Protein AF-A0A090X8X9-F1 (afdb_monomer)

pLDDT: mean 76.85, std 14.9, range [38.75, 94.88]

Structure (mmCIF, N/CA/C/O backbone):
data_AF-A0A090X8X9-F1
#
_entry.id   AF-A0A090X8X9-F1
#
loop_
_atom_site.group_PDB
_atom_site.id
_atom_site.type_symbol
_atom_site.label_atom_id
_atom_site.label_alt_id
_atom_site.label_comp_id
_atom_site.label_asym_id
_atom_site.label_entity_id
_atom_site.label_seq_id
_atom_site.pdbx_PDB_ins_code
_atom_site.Cartn_x
_atom_site.Cartn_y
_atom_site.Cartn_z
_atom_site.occupancy
_atom_site.B_iso_or_equiv
_atom_site.auth_seq_id
_atom_site.auth_comp_id
_atom_site.auth_asym_id
_atom_site.auth_atom_id
_atom_site.pdbx_PDB_model_num
ATOM 1 N N . MET A 1 1 ? -0.290 -10.972 13.572 1.00 71.62 1 MET A N 1
ATOM 2 C CA . MET A 1 1 ? -0.662 -9.785 12.770 1.00 71.62 1 MET A CA 1
ATOM 3 C C . MET A 1 1 ? 0.173 -8.557 13.108 1.00 71.62 1 MET A C 1
ATOM 5 O O . MET A 1 1 ? 0.866 -8.090 12.220 1.00 71.62 1 MET A O 1
ATOM 9 N N . SER A 1 2 ? 0.192 -8.053 14.348 1.00 78.81 2 SER A N 1
ATOM 10 C CA . SER A 1 2 ? 0.874 -6.780 14.664 1.00 78.81 2 SER A CA 1
ATOM 11 C C . SER A 1 2 ? 2.359 -6.737 14.278 1.00 78.81 2 SER A C 1
ATOM 13 O O . SER A 1 2 ? 2.779 -5.787 13.635 1.00 78.81 2 SER A O 1
ATOM 15 N N . VAL A 1 3 ? 3.143 -7.779 14.586 1.00 84.94 3 VAL A N 1
ATOM 16 C CA . VAL A 1 3 ? 4.579 -7.833 14.226 1.00 84.94 3 VAL A CA 1
ATOM 17 C C . VAL A 1 3 ? 4.788 -7.800 12.709 1.00 84.94 3 VAL A C 1
ATOM 19 O O . VAL A 1 3 ? 5.646 -7.074 12.220 1.00 84.94 3 VAL A O 1
ATOM 22 N N . TYR A 1 4 ? 3.960 -8.532 11.963 1.00 86.06 4 TYR A N 1
ATOM 23 C CA . TYR A 1 4 ? 4.006 -8.569 10.502 1.00 86.06 4 TYR A CA 1
ATOM 24 C C . TYR A 1 4 ? 3.690 -7.199 9.882 1.00 86.06 4 TYR A C 1
ATOM 26 O O . TYR A 1 4 ? 4.452 -6.704 9.058 1.00 86.06 4 TYR A O 1
ATOM 34 N N . TYR A 1 5 ? 2.623 -6.535 10.341 1.00 86.62 5 TYR A N 1
ATOM 35 C CA . TYR A 1 5 ? 2.276 -5.192 9.867 1.00 86.62 5 TYR A CA 1
ATOM 36 C C . TYR A 1 5 ? 3.335 -4.146 10.225 1.00 86.62 5 TYR A C 1
ATOM 38 O O . TYR A 1 5 ? 3.601 -3.263 9.416 1.00 86.62 5 TYR A O 1
ATOM 46 N N . MET A 1 6 ? 3.972 -4.250 11.395 1.00 89.50 6 MET A N 1
ATOM 47 C CA . MET A 1 6 ? 5.065 -3.343 11.764 1.00 89.50 6 MET A CA 1
ATOM 48 C C . MET A 1 6 ? 6.322 -3.568 10.916 1.00 89.50 6 MET A C 1
ATOM 50 O O . MET A 1 6 ? 7.028 -2.606 10.624 1.00 89.50 6 MET A O 1
ATOM 54 N N . ALA A 1 7 ? 6.584 -4.801 10.473 1.00 88.69 7 ALA A N 1
ATOM 55 C CA . ALA A 1 7 ? 7.662 -5.084 9.528 1.00 88.69 7 ALA A CA 1
ATOM 56 C C . ALA A 1 7 ? 7.384 -4.476 8.142 1.00 88.69 7 ALA A C 1
ATOM 58 O O . ALA A 1 7 ? 8.263 -3.856 7.557 1.00 88.69 7 ALA A O 1
ATOM 59 N N . ILE A 1 8 ? 6.149 -4.567 7.638 1.00 88.25 8 ILE A N 1
ATOM 60 C CA . ILE A 1 8 ? 5.778 -3.885 6.386 1.00 88.25 8 ILE A CA 1
ATOM 61 C C . ILE A 1 8 ? 5.854 -2.364 6.558 1.00 88.25 8 ILE A C 1
ATOM 63 O O . ILE A 1 8 ? 6.369 -1.664 5.689 1.00 88.25 8 ILE A O 1
ATOM 67 N N . LEU A 1 9 ? 5.383 -1.835 7.691 1.00 89.50 9 LEU A N 1
ATOM 68 C CA . LEU A 1 9 ? 5.457 -0.406 7.982 1.00 89.50 9 LEU A CA 1
ATOM 69 C C . LEU A 1 9 ? 6.906 0.093 8.003 1.00 89.50 9 LEU A C 1
ATOM 71 O O . LEU A 1 9 ? 7.165 1.196 7.532 1.00 89.50 9 LEU A O 1
ATOM 75 N N . SER A 1 10 ? 7.857 -0.703 8.503 1.00 91.12 10 SER A N 1
ATOM 76 C CA . SER A 1 10 ? 9.269 -0.316 8.479 1.00 91.12 10 SER A CA 1
ATOM 77 C C . SER A 1 10 ? 9.828 -0.250 7.056 1.00 91.12 10 SER A C 1
ATOM 79 O O . SER A 1 10 ? 10.613 0.653 6.773 1.00 91.12 10 SER A O 1
ATOM 81 N N . TRP A 1 11 ? 9.374 -1.116 6.139 1.00 90.44 11 TRP A N 1
ATOM 82 C CA . TRP A 1 11 ? 9.685 -0.987 4.711 1.00 90.44 11 TRP A CA 1
ATOM 83 C C . TRP A 1 11 ? 9.120 0.315 4.144 1.00 90.44 11 TRP A C 1
ATOM 85 O O . TRP A 1 11 ? 9.859 1.080 3.535 1.00 90.44 11 TRP A O 1
ATOM 95 N N . VAL A 1 12 ? 7.840 0.612 4.395 1.00 89.50 12 VAL A N 1
ATOM 96 C CA . VAL A 1 12 ? 7.192 1.848 3.917 1.00 89.50 12 VAL A CA 1
ATOM 97 C C . VAL A 1 12 ? 7.906 3.096 4.441 1.00 89.50 12 VAL A C 1
ATOM 99 O O . VAL A 1 12 ? 8.160 4.017 3.672 1.00 89.50 12 VAL A O 1
ATOM 102 N N . LEU A 1 13 ? 8.272 3.126 5.726 1.00 90.56 13 LEU A N 1
ATOM 103 C CA . LEU A 1 13 ? 9.025 4.237 6.315 1.00 90.56 13 LEU A CA 1
ATOM 104 C C . LEU A 1 13 ? 10.405 4.393 5.670 1.00 90.56 13 LEU A C 1
ATOM 106 O O . LEU A 1 13 ? 10.819 5.514 5.395 1.00 90.56 13 LEU A O 1
ATOM 110 N N . LEU A 1 14 ? 11.096 3.289 5.377 1.00 90.44 14 LEU A N 1
ATOM 111 C CA . LEU A 1 14 ? 12.380 3.337 4.683 1.00 90.44 14 LEU A CA 1
ATOM 112 C C . LEU A 1 14 ? 12.240 3.916 3.266 1.00 90.44 14 LEU A C 1
ATOM 114 O O . LEU A 1 14 ? 13.049 4.759 2.881 1.00 90.44 14 LEU A O 1
ATOM 118 N N . TYR A 1 15 ? 11.212 3.506 2.514 1.00 88.50 15 TYR A N 1
ATOM 119 C CA . TYR A 1 15 ? 10.889 4.086 1.205 1.00 88.50 15 TYR A CA 1
ATOM 120 C C . TYR A 1 15 ? 10.555 5.578 1.314 1.00 88.50 15 TYR A C 1
ATOM 122 O O . TYR A 1 15 ? 11.063 6.361 0.518 1.00 88.50 15 TYR A O 1
ATOM 130 N N . LEU A 1 16 ? 9.779 5.978 2.326 1.00 88.81 16 LEU A N 1
ATOM 131 C CA . LEU A 1 16 ? 9.421 7.377 2.575 1.00 88.81 16 LEU A CA 1
ATOM 132 C C . LEU A 1 16 ? 10.647 8.251 2.873 1.00 88.81 16 LEU A C 1
ATOM 134 O O . LEU A 1 16 ? 10.764 9.344 2.332 1.00 88.81 16 LEU A O 1
ATOM 138 N N . PHE A 1 17 ? 11.576 7.789 3.714 1.00 89.12 17 PHE A N 1
ATOM 139 C CA . PHE A 1 17 ? 12.813 8.533 3.979 1.00 89.12 17 PHE A CA 1
ATOM 140 C C . PHE A 1 17 ? 13.731 8.568 2.754 1.00 89.12 17 PHE A C 1
ATOM 142 O O . PHE A 1 17 ? 14.392 9.571 2.496 1.00 89.12 17 PHE A O 1
ATOM 149 N N . SER A 1 18 ? 13.746 7.485 1.978 1.00 86.69 18 SER A N 1
ATOM 150 C CA . SER A 1 18 ? 14.547 7.380 0.757 1.00 86.69 18 SER A CA 1
ATOM 151 C C . SER A 1 18 ? 13.993 8.238 -0.388 1.00 86.69 18 SER A C 1
ATOM 153 O O . SER A 1 18 ? 14.767 8.671 -1.233 1.00 86.69 18 SER A O 1
ATOM 155 N N . SER A 1 19 ? 12.689 8.545 -0.401 1.00 87.19 19 SER A N 1
ATOM 156 C CA . SER A 1 19 ? 12.065 9.445 -1.384 1.00 87.19 19 SER A CA 1
ATOM 157 C C . SER A 1 19 ? 12.262 10.936 -1.089 1.00 87.19 19 SER A C 1
ATOM 159 O O . SER A 1 19 ? 11.807 11.758 -1.871 1.00 87.19 19 SER A O 1
ATOM 161 N N . MET A 1 20 ? 12.888 11.313 0.034 1.00 86.19 20 MET A N 1
ATOM 162 C CA . MET A 1 20 ? 13.198 12.723 0.345 1.00 86.19 20 MET A CA 1
ATOM 163 C C . MET A 1 20 ? 14.484 13.218 -0.338 1.00 86.19 20 MET A C 1
ATOM 165 O O . MET A 1 20 ? 14.899 14.353 -0.119 1.00 86.19 20 MET A O 1
ATOM 169 N N . GLN A 1 21 ? 15.143 12.358 -1.112 1.00 83.75 21 GLN A N 1
ATOM 170 C CA . GLN A 1 21 ? 16.346 12.682 -1.874 1.00 83.75 21 GLN A CA 1
ATOM 171 C C . GLN A 1 21 ? 15.957 13.276 -3.234 1.00 83.75 21 GLN A C 1
ATOM 173 O O . GLN A 1 21 ? 14.927 12.896 -3.786 1.00 83.75 21 GLN A O 1
ATOM 178 N N . GLU A 1 22 ? 16.784 14.177 -3.780 1.00 77.25 22 GLU A N 1
ATOM 179 C CA . GLU A 1 22 ? 16.543 14.798 -5.099 1.00 77.25 22 GLU A CA 1
ATOM 180 C C . GLU A 1 22 ? 16.451 13.756 -6.219 1.00 77.25 22 GLU A C 1
ATOM 182 O O . GLU A 1 22 ? 15.614 13.858 -7.108 1.00 77.25 22 GLU A O 1
ATOM 187 N N . THR A 1 23 ? 17.289 12.720 -6.157 1.00 77.56 23 THR A N 1
ATOM 188 C CA . THR A 1 23 ? 17.239 11.589 -7.084 1.00 77.56 23 THR A CA 1
ATOM 189 C C . THR A 1 23 ? 16.772 10.344 -6.344 1.00 77.56 23 THR A C 1
ATOM 191 O O . THR A 1 23 ? 17.323 9.965 -5.309 1.00 77.56 23 THR A O 1
ATOM 194 N N . LEU A 1 24 ? 15.724 9.695 -6.857 1.00 82.31 24 LEU A N 1
ATOM 195 C CA . LEU A 1 24 ? 15.163 8.517 -6.202 1.00 82.31 24 LEU A CA 1
ATOM 196 C C . LEU A 1 24 ? 16.121 7.329 -6.387 1.00 82.31 24 LEU A C 1
ATOM 198 O O . LEU A 1 24 ? 16.501 7.028 -7.522 1.00 82.31 24 LEU A O 1
ATOM 202 N N . PRO A 1 25 ? 16.457 6.571 -5.329 1.00 77.75 25 PRO A N 1
ATOM 203 C CA . PRO A 1 25 ? 17.505 5.547 -5.388 1.00 77.75 25 PRO A CA 1
ATOM 204 C C . PRO A 1 25 ? 17.144 4.313 -6.232 1.00 77.75 25 PRO A C 1
ATOM 206 O O . PRO A 1 25 ? 17.997 3.464 -6.473 1.00 77.75 25 PRO A O 1
ATOM 209 N N . TRP A 1 26 ? 15.892 4.207 -6.683 1.00 79.06 26 TRP A N 1
ATOM 210 C CA . TRP A 1 26 ? 15.385 3.146 -7.559 1.00 79.06 26 TRP A CA 1
ATOM 211 C C . TRP A 1 26 ? 15.154 3.601 -9.014 1.00 79.06 26 TRP A C 1
ATOM 213 O O . TRP A 1 26 ? 14.471 2.902 -9.762 1.00 79.06 26 TRP A O 1
ATOM 223 N N . THR A 1 27 ? 15.689 4.759 -9.422 1.00 70.12 27 THR A N 1
ATOM 224 C CA . THR A 1 27 ? 15.595 5.272 -10.809 1.00 70.12 27 THR A CA 1
ATOM 225 C C . THR A 1 27 ? 16.734 4.788 -11.705 1.00 70.12 27 THR A C 1
ATOM 227 O O . THR A 1 27 ? 16.497 4.411 -12.851 1.00 70.12 27 THR A O 1
ATOM 230 N N . HIS A 1 28 ? 17.964 4.751 -11.185 1.00 68.31 28 HIS A N 1
ATOM 231 C CA . HIS A 1 28 ? 19.169 4.454 -11.960 1.00 68.31 28 HIS A CA 1
ATOM 232 C C . HIS A 1 28 ? 20.034 3.378 -11.293 1.00 68.31 28 HIS A C 1
ATOM 234 O O . HIS A 1 28 ? 20.112 3.294 -10.069 1.00 68.31 28 HIS A O 1
ATOM 240 N N . CYS A 1 29 ? 20.713 2.576 -12.119 1.00 66.06 29 CYS A N 1
ATOM 241 C CA . CYS A 1 29 ? 21.807 1.700 -11.697 1.00 66.06 29 CYS A CA 1
ATOM 242 C C . CYS A 1 29 ? 23.149 2.322 -12.098 1.00 66.06 29 CYS A C 1
ATOM 244 O O . CYS A 1 29 ? 23.316 2.750 -13.239 1.00 66.06 29 CYS A O 1
ATOM 246 N N . GLY A 1 30 ? 24.136 2.267 -11.211 1.00 59.28 30 GLY A N 1
ATOM 247 C CA . GLY A 1 30 ? 25.499 2.724 -11.447 1.00 59.28 30 GLY A CA 1
ATOM 248 C C . GLY A 1 30 ? 26.454 2.261 -10.345 1.00 59.28 30 GLY A C 1
ATOM 249 O O . GLY A 1 30 ? 26.048 1.670 -9.348 1.00 59.28 30 GLY A O 1
ATOM 250 N N . ASN A 1 31 ? 27.748 2.522 -10.519 1.00 56.53 31 ASN A N 1
ATOM 251 C CA . ASN A 1 31 ? 28.752 2.194 -9.496 1.00 56.53 31 ASN A CA 1
ATOM 252 C C . ASN A 1 31 ? 28.674 3.124 -8.272 1.00 56.53 31 ASN A C 1
ATOM 254 O O . ASN A 1 31 ? 29.116 2.746 -7.189 1.00 56.53 31 ASN A O 1
ATOM 258 N N . GLU A 1 32 ? 28.100 4.316 -8.454 1.00 53.44 32 GLU A N 1
ATOM 259 C CA . GLU A 1 32 ? 27.920 5.346 -7.423 1.00 53.44 32 GLU A CA 1
ATOM 260 C C . GLU A 1 32 ? 26.535 5.292 -6.758 1.00 53.44 32 GLU A C 1
ATOM 262 O O . GLU A 1 32 ? 26.306 5.946 -5.743 1.00 53.44 32 GLU A O 1
ATOM 267 N N . THR A 1 33 ? 25.605 4.496 -7.296 1.00 61.12 33 THR A N 1
ATOM 268 C CA . THR A 1 33 ? 24.258 4.350 -6.737 1.00 61.12 33 THR A CA 1
ATOM 269 C C . THR A 1 33 ? 24.213 3.282 -5.649 1.00 61.12 33 THR A C 1
ATOM 271 O O . THR A 1 33 ? 25.033 2.364 -5.603 1.00 61.12 33 THR A O 1
ATOM 274 N N . VAL A 1 34 ? 23.201 3.369 -4.779 1.00 59.94 34 VAL A N 1
ATOM 275 C CA . VAL A 1 34 ? 22.968 2.402 -3.690 1.00 59.94 34 VAL A CA 1
ATOM 276 C C . VAL A 1 34 ? 22.811 0.969 -4.224 1.00 59.94 34 VAL A C 1
ATOM 278 O O . VAL A 1 34 ? 23.241 0.020 -3.570 1.00 59.94 34 VAL A O 1
ATOM 281 N N . VAL A 1 35 ? 22.241 0.819 -5.424 1.00 58.28 35 VAL A N 1
ATOM 282 C CA . VAL A 1 35 ? 22.158 -0.446 -6.167 1.00 58.28 35 VAL A CA 1
ATOM 283 C C . VAL A 1 35 ? 23.358 -0.558 -7.108 1.00 58.28 35 VAL A C 1
ATOM 285 O O . VAL A 1 35 ? 23.508 0.268 -8.008 1.00 58.28 35 VAL A O 1
ATOM 288 N N . LYS A 1 36 ? 24.208 -1.574 -6.920 1.00 56.72 36 LYS A N 1
ATOM 289 C CA . LYS A 1 36 ? 25.419 -1.765 -7.731 1.00 56.72 36 LYS A CA 1
ATOM 290 C C . LYS A 1 36 ? 25.137 -2.669 -8.927 1.00 56.72 36 LYS A C 1
ATOM 292 O O . LYS A 1 36 ? 25.073 -3.881 -8.778 1.00 56.72 36 LYS A O 1
ATOM 297 N N . GLY A 1 37 ? 25.065 -2.068 -10.114 1.00 55.91 37 GLY A N 1
ATOM 298 C CA . GLY A 1 37 ? 24.871 -2.785 -11.376 1.00 55.91 37 GLY A CA 1
ATOM 299 C C . GLY A 1 37 ? 23.438 -3.300 -11.574 1.00 55.91 37 GLY A C 1
ATOM 300 O O . GLY A 1 37 ? 22.821 -3.868 -10.686 1.00 55.91 37 GLY A O 1
ATOM 301 N N . CYS A 1 38 ? 22.898 -3.099 -12.775 1.00 56.66 38 CYS A N 1
ATOM 302 C CA . CYS A 1 38 ? 21.630 -3.700 -13.206 1.00 56.66 38 CYS A CA 1
ATOM 303 C C . CYS A 1 38 ? 21.724 -5.201 -13.597 1.00 56.66 38 CYS A C 1
ATOM 305 O O . CYS A 1 38 ? 20.703 -5.892 -13.513 1.00 56.66 38 CYS A O 1
ATOM 307 N N . PRO A 1 39 ? 22.887 -5.748 -14.027 1.00 57.91 39 PRO A N 1
ATOM 308 C CA . PRO A 1 39 ? 23.026 -7.185 -14.242 1.00 57.91 39 PRO A CA 1
ATOM 309 C C . PRO A 1 39 ? 23.150 -7.929 -12.908 1.00 57.91 39 PRO A C 1
ATOM 311 O O . PRO A 1 39 ? 24.066 -7.663 -12.133 1.00 57.91 39 PRO A O 1
ATOM 314 N N . SER A 1 40 ? 22.262 -8.890 -12.659 1.00 53.69 40 SER A N 1
ATOM 315 C CA . SER A 1 40 ? 22.287 -9.731 -11.459 1.00 53.69 40 SER A CA 1
ATOM 316 C C . SER A 1 40 ? 22.396 -11.210 -11.829 1.00 53.69 40 SER A C 1
ATOM 318 O O . SER A 1 40 ? 21.819 -11.669 -12.816 1.00 53.69 40 SER A O 1
ATOM 320 N N . THR A 1 41 ? 23.129 -11.979 -11.021 1.00 49.19 41 THR A N 1
ATOM 321 C CA . THR A 1 41 ? 23.221 -13.446 -11.142 1.00 49.19 41 THR A CA 1
ATOM 322 C C . THR A 1 41 ? 21.978 -14.156 -10.602 1.00 49.19 41 THR A C 1
ATOM 324 O O . THR A 1 41 ? 21.799 -15.356 -10.808 1.00 49.19 41 THR A O 1
ATOM 327 N N . GLN A 1 42 ? 21.100 -13.430 -9.906 1.00 52.56 42 GLN A N 1
ATOM 328 C CA . GLN A 1 42 ? 19.879 -13.971 -9.333 1.00 52.56 42 GLN A CA 1
ATOM 329 C C . GLN A 1 42 ? 18.710 -13.787 -10.312 1.00 52.56 42 GLN A C 1
ATOM 331 O O . GLN A 1 42 ? 18.479 -12.688 -10.818 1.00 52.56 42 GLN A O 1
ATOM 336 N N . LYS A 1 43 ? 17.957 -14.869 -10.569 1.00 48.25 43 LYS A N 1
ATOM 337 C CA . LYS A 1 43 ? 16.785 -14.855 -11.464 1.00 48.25 43 LYS A CA 1
ATOM 338 C C . LYS A 1 43 ? 15.810 -13.740 -11.069 1.00 48.25 43 LYS A C 1
ATOM 340 O O . LYS A 1 43 ? 15.508 -13.641 -9.880 1.00 48.25 43 LYS A O 1
ATOM 345 N N . PRO A 1 44 ? 15.322 -12.911 -12.004 1.00 53.81 44 PRO A N 1
ATOM 346 C CA . PRO A 1 44 ? 14.339 -11.878 -11.723 1.00 53.81 44 PRO A CA 1
ATOM 347 C C . PRO A 1 44 ? 13.107 -12.536 -11.112 1.00 53.81 44 PRO A C 1
ATOM 349 O O . PRO A 1 44 ? 12.780 -13.679 -11.433 1.00 53.81 44 PRO A O 1
ATOM 352 N N . LEU A 1 45 ? 12.443 -11.817 -10.210 1.00 46.78 45 LEU A N 1
ATOM 353 C CA . LEU A 1 45 ? 11.186 -12.245 -9.586 1.00 46.78 45 LEU A CA 1
ATOM 354 C C . LEU A 1 45 ? 10.098 -12.526 -10.635 1.00 46.78 45 LEU A C 1
ATOM 356 O O . LEU A 1 45 ? 9.126 -13.222 -10.359 1.00 46.78 45 LEU A O 1
ATOM 360 N N . PHE A 1 46 ? 10.293 -11.997 -11.842 1.00 50.88 46 PHE A N 1
ATOM 361 C CA . PHE A 1 46 ? 9.405 -12.111 -12.980 1.00 50.88 46 PHE A CA 1
ATOM 362 C C . PHE A 1 46 ? 10.183 -12.653 -14.169 1.00 50.88 46 PHE A C 1
ATOM 364 O O . PHE A 1 46 ? 11.262 -12.144 -14.473 1.00 50.88 46 PHE A O 1
ATOM 371 N N . GLU A 1 47 ? 9.616 -13.614 -14.896 1.00 44.72 47 GLU A N 1
ATOM 372 C CA . GLU A 1 47 ? 10.075 -13.856 -16.261 1.00 44.72 47 GLU A CA 1
ATOM 373 C C . GLU A 1 47 ? 9.953 -12.532 -17.017 1.00 44.72 47 GLU A C 1
ATOM 375 O O . GLU A 1 47 ? 8.855 -11.959 -17.097 1.00 44.72 47 GLU A O 1
ATOM 380 N N . PRO A 1 48 ? 11.069 -11.979 -17.522 1.00 47.56 48 PRO A N 1
ATOM 381 C CA . PRO A 1 48 ? 10.971 -10.799 -18.340 1.00 47.56 48 PRO A CA 1
ATOM 382 C C . PRO A 1 48 ? 10.053 -11.164 -19.499 1.00 47.56 48 PRO A C 1
ATOM 384 O O . PRO A 1 48 ? 10.204 -12.218 -20.114 1.00 47.56 48 PRO A O 1
ATOM 387 N N . CYS A 1 49 ? 9.130 -10.275 -19.839 1.00 44.81 49 CYS A N 1
ATOM 388 C CA . CYS A 1 49 ? 8.474 -10.324 -21.139 1.00 44.81 49 CYS A CA 1
ATOM 389 C C . CYS A 1 49 ? 9.502 -9.864 -22.179 1.00 44.81 49 CYS A C 1
ATOM 391 O O . CYS A 1 49 ? 9.414 -8.770 -22.730 1.00 44.81 49 CYS A O 1
ATOM 393 N N . LEU A 1 50 ? 10.566 -10.653 -22.308 1.00 45.41 50 LEU A N 1
ATOM 394 C CA . LEU A 1 50 ? 11.570 -10.550 -23.339 1.00 45.41 50 LEU A CA 1
ATOM 395 C C . LEU A 1 50 ? 10.901 -11.062 -24.618 1.00 45.41 50 LEU A C 1
ATOM 397 O O . LEU A 1 50 ? 10.289 -12.131 -24.585 1.00 45.41 50 LEU A O 1
ATOM 401 N N . PRO A 1 51 ? 11.011 -10.361 -25.756 1.00 40.06 51 PRO A N 1
ATOM 402 C CA . PRO A 1 51 ? 11.001 -11.090 -27.013 1.00 40.06 51 PRO A CA 1
ATOM 403 C C . PRO A 1 51 ? 12.096 -12.164 -26.922 1.00 40.06 51 PRO A C 1
ATOM 405 O O . PRO A 1 51 ? 13.203 -11.861 -26.477 1.00 40.06 51 PRO A O 1
ATOM 408 N N . GLU A 1 52 ? 11.812 -13.391 -27.361 1.00 46.53 52 GLU A N 1
ATOM 409 C CA . GLU A 1 52 ? 12.782 -14.506 -27.416 1.00 46.53 52 GLU A CA 1
ATOM 410 C C . GLU A 1 52 ? 14.094 -14.153 -28.159 1.00 46.53 52 GLU A C 1
ATOM 412 O O . GLU A 1 52 ? 15.067 -14.893 -28.076 1.00 46.53 52 GLU A O 1
ATOM 417 N N . ASN A 1 53 ? 14.160 -12.992 -28.825 1.00 39.00 53 ASN A N 1
ATOM 418 C CA . ASN A 1 53 ? 15.253 -12.538 -29.682 1.00 39.00 53 ASN A CA 1
ATOM 419 C C . ASN A 1 53 ? 15.957 -11.252 -29.201 1.00 39.00 53 ASN A C 1
ATOM 421 O O . ASN A 1 53 ? 16.265 -10.380 -30.012 1.00 39.00 53 ASN A O 1
ATOM 425 N N . LEU A 1 54 ? 16.233 -11.091 -27.905 1.00 44.97 54 LEU A N 1
ATOM 426 C CA . LEU A 1 54 ? 17.211 -10.088 -27.455 1.00 44.97 54 LEU A CA 1
ATOM 427 C C . LEU A 1 54 ? 18.586 -10.741 -27.290 1.00 44.97 54 LEU A C 1
ATOM 429 O O . LEU A 1 54 ? 19.000 -11.123 -26.199 1.00 44.97 54 LEU A O 1
ATOM 433 N N . THR A 1 55 ? 19.305 -10.861 -28.405 1.00 40.38 55 THR A N 1
ATOM 434 C CA . THR A 1 55 ? 20.739 -11.159 -28.404 1.00 40.38 55 THR A CA 1
ATOM 435 C C . THR A 1 55 ? 21.503 -9.890 -28.035 1.00 40.38 55 THR A C 1
ATOM 437 O O . THR A 1 55 ? 21.719 -9.024 -28.883 1.00 40.38 55 THR A O 1
ATOM 440 N N . LEU A 1 56 ? 21.919 -9.766 -26.777 1.00 47.34 56 LEU A N 1
ATOM 441 C CA . LEU A 1 56 ? 23.004 -8.857 -26.418 1.00 47.34 56 LEU A CA 1
ATOM 442 C C . LEU A 1 56 ? 24.325 -9.574 -26.731 1.00 47.34 56 LEU A C 1
ATOM 444 O O . LEU A 1 56 ? 24.652 -10.575 -26.103 1.00 47.34 56 LEU A O 1
ATOM 448 N N . ASP A 1 57 ? 25.038 -9.092 -27.750 1.00 46.00 57 ASP A N 1
ATOM 449 C CA . ASP A 1 57 ? 26.449 -9.396 -28.035 1.00 46.00 57 ASP A CA 1
ATOM 450 C C . ASP A 1 57 ? 26.880 -10.874 -28.007 1.00 46.00 57 ASP A C 1
ATOM 452 O O . ASP A 1 57 ? 27.825 -11.254 -27.317 1.00 46.00 57 ASP A O 1
ATOM 456 N N . GLY A 1 58 ? 26.242 -11.714 -28.830 1.00 45.28 58 GLY A N 1
ATOM 457 C CA . GLY A 1 58 ? 26.893 -12.891 -29.432 1.00 45.28 58 GLY A CA 1
ATOM 458 C C . GLY A 1 58 ? 27.561 -13.908 -28.491 1.00 45.28 58 GLY A C 1
ATOM 459 O O . GLY A 1 58 ? 28.385 -14.699 -28.949 1.00 45.28 58 GLY A O 1
ATOM 460 N N . LYS A 1 59 ? 27.231 -13.916 -27.195 1.00 43.62 59 LYS A N 1
ATOM 461 C CA . LYS A 1 59 ? 27.686 -14.910 -26.219 1.00 43.62 59 LYS A CA 1
ATOM 462 C C . LYS A 1 59 ? 26.485 -15.453 -25.444 1.00 43.62 59 LYS A C 1
ATOM 464 O O . LYS A 1 59 ? 25.655 -14.667 -24.984 1.00 43.62 59 LYS A O 1
ATOM 469 N N . PRO A 1 60 ? 26.375 -16.784 -25.285 1.00 38.75 60 PRO A N 1
ATOM 470 C CA . PRO A 1 60 ? 25.263 -17.389 -24.568 1.00 38.75 60 PRO A CA 1
ATOM 471 C C . PRO A 1 60 ? 25.341 -16.942 -23.111 1.00 38.75 60 PRO A C 1
ATOM 473 O O . PRO A 1 60 ? 26.303 -17.222 -22.395 1.00 38.75 60 PRO A O 1
ATOM 476 N N . THR A 1 61 ? 24.347 -16.164 -22.702 1.00 49.03 61 THR A N 1
ATOM 477 C CA . THR A 1 61 ? 24.271 -15.580 -21.368 1.00 49.03 61 THR A CA 1
ATOM 478 C C . THR A 1 61 ? 23.357 -16.452 -20.512 1.00 49.03 61 THR A C 1
ATOM 480 O O . THR A 1 61 ? 22.304 -16.012 -20.069 1.00 49.03 61 THR A O 1
ATOM 483 N N . ASP A 1 62 ? 23.740 -17.709 -20.285 1.00 49.81 62 ASP A N 1
ATOM 484 C CA . ASP A 1 62 ? 22.884 -18.692 -19.594 1.00 49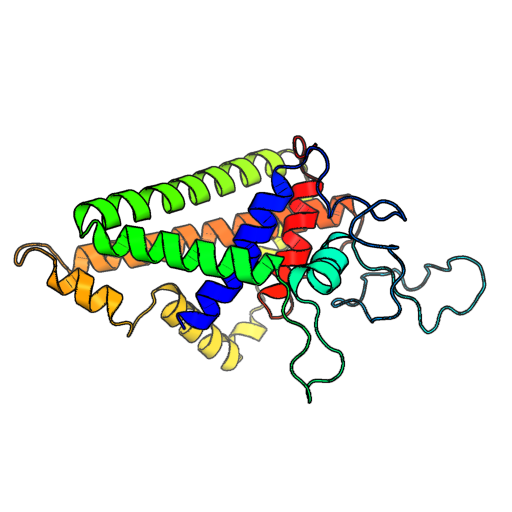.81 62 ASP A CA 1
ATOM 485 C C . ASP A 1 62 ? 22.660 -18.388 -18.094 1.00 49.81 62 ASP A C 1
ATOM 487 O O . ASP A 1 62 ? 21.940 -19.114 -17.406 1.00 49.81 62 ASP A O 1
ATOM 491 N N . SER A 1 63 ? 23.245 -17.311 -17.549 1.00 49.59 63 SER A N 1
ATOM 492 C CA . SER A 1 63 ? 23.174 -17.007 -16.112 1.00 49.59 63 SER A CA 1
ATOM 493 C C . SER A 1 63 ? 23.060 -15.529 -15.711 1.00 49.59 63 SER A C 1
ATOM 495 O O . SER A 1 63 ? 23.086 -15.254 -14.510 1.00 49.59 63 SER A O 1
ATOM 497 N N . LEU A 1 64 ? 22.964 -14.571 -16.643 1.00 49.59 64 LEU A N 1
ATOM 498 C CA . LEU A 1 64 ? 22.889 -13.140 -16.299 1.00 49.59 64 LEU A CA 1
ATOM 499 C C . LEU A 1 64 ? 21.502 -12.588 -16.607 1.00 49.59 64 LEU A C 1
ATOM 501 O O . LEU A 1 64 ? 21.060 -12.597 -17.754 1.00 49.59 64 LEU A O 1
ATOM 505 N N . TRP A 1 65 ? 20.840 -12.066 -15.582 1.00 55.03 65 TRP A N 1
ATOM 506 C CA . TRP A 1 65 ? 19.515 -11.489 -15.719 1.00 55.03 65 TRP A CA 1
ATOM 507 C C . TRP A 1 65 ? 19.546 -9.977 -15.563 1.00 55.03 65 TRP A C 1
ATOM 509 O O . TRP A 1 65 ? 20.286 -9.431 -14.743 1.00 55.03 65 TRP A O 1
ATOM 519 N N . ILE A 1 66 ? 18.690 -9.299 -16.324 1.00 57.28 66 ILE A N 1
ATOM 520 C CA . ILE A 1 66 ? 18.489 -7.855 -16.219 1.00 57.28 66 ILE A CA 1
ATOM 521 C C . ILE A 1 66 ? 17.283 -7.621 -15.308 1.00 57.28 66 ILE A C 1
ATOM 523 O O . ILE A 1 66 ? 16.147 -7.903 -15.699 1.00 57.28 66 ILE A O 1
ATOM 527 N N . ARG A 1 67 ? 17.528 -7.120 -14.094 1.00 63.12 67 ARG A N 1
ATOM 528 C CA . ARG A 1 67 ? 16.474 -6.710 -13.153 1.00 63.12 67 ARG A CA 1
ATOM 529 C C . ARG A 1 67 ? 16.241 -5.207 -13.224 1.00 63.12 67 ARG A C 1
ATOM 531 O O . ARG A 1 67 ? 17.153 -4.440 -13.524 1.00 63.12 67 ARG A O 1
ATOM 538 N N . ALA A 1 68 ? 15.015 -4.786 -12.919 1.00 66.81 68 ALA A N 1
ATOM 539 C CA . ALA A 1 68 ? 14.718 -3.368 -12.761 1.00 66.81 68 ALA A CA 1
ATOM 540 C C . ALA A 1 68 ? 15.450 -2.805 -11.522 1.00 66.81 68 ALA A C 1
ATOM 542 O O . ALA A 1 68 ? 15.546 -3.507 -10.509 1.00 66.81 68 ALA A O 1
ATOM 543 N N . PRO A 1 69 ? 15.911 -1.539 -11.546 1.00 71.44 69 PRO A N 1
ATOM 544 C CA . PRO A 1 69 ? 16.587 -0.924 -10.399 1.00 71.44 69 PRO A CA 1
ATOM 545 C C . PRO A 1 69 ? 15.746 -0.955 -9.110 1.00 71.44 69 PRO A C 1
ATOM 547 O O . PRO A 1 69 ? 16.277 -1.149 -8.018 1.00 71.44 69 PRO A O 1
ATOM 550 N N . SER A 1 70 ? 14.421 -0.837 -9.222 1.00 74.62 70 SER A N 1
ATOM 551 C CA . SER A 1 70 ? 13.488 -0.924 -8.090 1.00 74.62 70 SER A CA 1
ATOM 552 C C . SER A 1 70 ? 13.384 -2.316 -7.466 1.00 74.62 70 SER A C 1
ATOM 554 O O . SER A 1 70 ? 13.248 -2.448 -6.250 1.00 74.62 70 SER A O 1
ATOM 556 N N . GLU A 1 71 ? 13.476 -3.367 -8.279 1.00 71.69 71 GLU A N 1
ATOM 557 C CA . GLU A 1 71 ? 13.487 -4.753 -7.810 1.00 71.69 71 GLU A CA 1
ATOM 558 C C . GLU A 1 71 ? 14.781 -5.050 -7.048 1.00 71.69 71 GLU A C 1
ATOM 560 O O . GLU A 1 71 ? 14.753 -5.644 -5.968 1.00 71.69 71 GLU A O 1
ATOM 565 N N . LEU A 1 72 ? 15.910 -4.568 -7.571 1.00 73.00 72 LEU A N 1
ATOM 566 C CA . LEU A 1 72 ? 17.206 -4.661 -6.906 1.00 73.00 72 LEU A CA 1
ATOM 567 C C . LEU A 1 72 ? 17.221 -3.887 -5.586 1.00 73.00 72 LEU A C 1
ATOM 569 O O . LEU A 1 72 ? 17.657 -4.428 -4.573 1.00 73.00 72 LEU A O 1
ATOM 573 N N . PHE A 1 73 ? 16.670 -2.672 -5.554 1.00 79.00 73 PHE A N 1
ATOM 574 C CA . PHE A 1 73 ? 16.545 -1.902 -4.317 1.00 7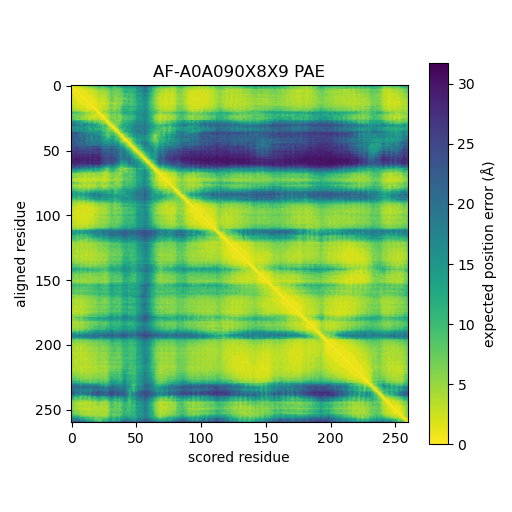9.00 73 PHE A CA 1
ATOM 575 C C . PHE A 1 73 ? 15.757 -2.679 -3.247 1.00 79.00 73 PHE A C 1
ATOM 577 O O . PHE A 1 73 ? 16.194 -2.795 -2.098 1.00 79.00 73 PHE A O 1
ATOM 584 N N . PHE A 1 74 ? 14.633 -3.297 -3.617 1.00 81.81 74 PHE A N 1
ATOM 585 C CA . PHE A 1 74 ? 13.850 -4.101 -2.680 1.00 81.81 74 PHE A CA 1
ATOM 586 C C . PHE A 1 74 ? 14.605 -5.344 -2.169 1.00 81.81 74 PHE A C 1
ATOM 588 O O . PHE A 1 74 ? 14.524 -5.678 -0.982 1.00 81.81 74 PHE A O 1
ATOM 595 N N . HIS A 1 75 ? 15.365 -6.027 -3.024 1.00 75.75 75 HIS A N 1
ATOM 596 C CA . HIS A 1 75 ? 16.087 -7.245 -2.644 1.00 75.75 75 HIS A CA 1
ATOM 597 C C . HIS A 1 75 ? 17.388 -6.988 -1.879 1.00 75.75 75 HIS A C 1
ATOM 599 O O . HIS A 1 75 ? 17.645 -7.636 -0.863 1.00 75.75 75 HIS A O 1
ATOM 605 N N . GLU A 1 76 ? 18.201 -6.043 -2.339 1.00 74.69 76 GLU A N 1
ATOM 606 C CA . GLU A 1 76 ? 19.554 -5.816 -1.827 1.00 74.69 76 GLU A CA 1
ATOM 607 C C . GLU A 1 76 ? 19.593 -4.802 -0.683 1.00 74.69 76 GLU A C 1
ATOM 609 O O . GLU A 1 76 ? 20.419 -4.913 0.227 1.00 74.69 76 GLU A O 1
ATOM 614 N N . VAL A 1 77 ? 18.690 -3.819 -0.692 1.00 76.31 77 VAL A N 1
ATOM 615 C CA . VAL A 1 77 ? 18.689 -2.739 0.303 1.00 76.31 77 VAL A CA 1
ATOM 616 C C . VAL A 1 77 ? 17.661 -3.011 1.391 1.00 76.31 77 VAL A C 1
ATOM 618 O O . VAL A 1 77 ? 17.998 -2.963 2.578 1.00 76.31 77 VAL A O 1
ATOM 621 N N . VAL A 1 78 ? 16.424 -3.322 0.994 1.00 81.00 78 VAL A N 1
ATOM 622 C CA . VAL A 1 78 ? 15.306 -3.490 1.931 1.00 81.00 78 VAL A CA 1
ATOM 623 C C . VAL A 1 78 ? 15.346 -4.871 2.580 1.00 81.00 78 VAL A C 1
ATOM 625 O O . VAL A 1 78 ? 15.579 -4.979 3.779 1.00 81.00 78 VAL A O 1
ATOM 628 N N . THR A 1 79 ? 15.133 -5.940 1.816 1.00 76.38 79 THR A N 1
ATOM 629 C CA . THR A 1 79 ? 14.894 -7.270 2.398 1.00 76.38 79 THR A CA 1
ATOM 630 C C . THR A 1 79 ? 16.167 -8.038 2.745 1.00 76.38 79 THR A C 1
ATOM 632 O O . THR A 1 79 ? 16.134 -8.816 3.697 1.00 76.38 79 THR A O 1
ATOM 635 N N . LYS A 1 80 ? 17.280 -7.818 2.026 1.00 76.00 80 LYS A N 1
ATOM 636 C CA . LYS A 1 80 ? 18.572 -8.508 2.229 1.00 76.00 80 LYS A CA 1
ATOM 637 C C . LYS A 1 80 ? 18.394 -10.014 2.437 1.00 76.00 80 LYS A C 1
ATOM 639 O O . LYS A 1 80 ? 18.930 -10.596 3.381 1.00 76.00 80 LYS A O 1
ATOM 644 N N . VAL A 1 81 ? 17.572 -10.632 1.585 1.00 71.19 81 VAL A N 1
ATOM 645 C CA . VAL A 1 81 ? 17.176 -12.036 1.747 1.00 71.19 81 VAL A CA 1
ATOM 646 C C . VAL A 1 81 ? 18.412 -12.926 1.679 1.00 71.19 81 VAL A C 1
ATOM 648 O O . VAL A 1 81 ? 19.128 -12.938 0.680 1.00 71.19 81 VAL A O 1
ATOM 651 N N . ASN A 1 82 ? 18.646 -13.692 2.744 1.00 67.44 82 ASN A N 1
ATOM 652 C CA . ASN A 1 82 ? 19.712 -14.682 2.766 1.00 67.44 82 ASN A CA 1
ATOM 653 C C . ASN A 1 82 ? 19.331 -15.853 1.838 1.00 67.44 82 ASN A C 1
ATOM 655 O O . ASN A 1 82 ? 18.252 -16.424 2.019 1.00 67.44 82 ASN A O 1
ATOM 659 N N . PRO A 1 83 ? 20.186 -16.253 0.877 1.00 64.06 83 PRO A N 1
ATOM 660 C CA . PRO A 1 83 ? 19.927 -17.418 0.029 1.00 64.06 83 PRO A CA 1
ATOM 661 C C . PRO A 1 83 ? 19.799 -18.729 0.822 1.00 64.06 83 PRO A C 1
ATOM 663 O O . PRO A 1 83 ? 19.197 -19.684 0.337 1.00 64.06 83 PRO A O 1
ATOM 666 N N . GLN A 1 84 ? 20.333 -18.793 2.047 1.00 63.69 84 GLN A N 1
ATOM 667 C CA . GLN A 1 84 ? 20.206 -19.952 2.926 1.00 63.69 84 GLN A CA 1
ATOM 668 C C . GLN A 1 84 ? 19.136 -19.714 4.000 1.00 63.69 84 GLN A C 1
ATOM 670 O O . GLN A 1 84 ? 19.386 -19.068 5.014 1.00 63.69 84 GLN A O 1
ATOM 675 N N . VAL A 1 85 ? 17.958 -20.322 3.822 1.00 64.62 85 VAL A N 1
ATOM 676 C CA . VAL A 1 85 ? 16.807 -20.251 4.756 1.00 64.62 85 VAL A CA 1
ATOM 677 C C . VAL A 1 85 ? 17.151 -20.753 6.171 1.00 64.62 85 VAL A C 1
ATOM 679 O O . VAL A 1 85 ? 16.467 -20.441 7.141 1.00 64.62 85 VAL A O 1
ATOM 682 N N . ARG A 1 86 ? 18.225 -21.540 6.304 1.00 67.75 86 ARG A N 1
ATOM 683 C CA . ARG A 1 86 ? 18.597 -22.236 7.542 1.00 67.75 86 ARG A CA 1
ATOM 684 C C . ARG A 1 86 ? 19.174 -21.326 8.626 1.00 67.75 86 ARG A C 1
ATOM 686 O O . ARG A 1 86 ? 19.144 -21.712 9.791 1.00 67.75 86 ARG A O 1
ATOM 693 N N . PHE A 1 87 ? 19.684 -20.148 8.265 1.00 69.62 87 PHE A N 1
ATOM 694 C CA . PHE A 1 87 ? 20.292 -19.226 9.220 1.00 69.62 87 PHE A CA 1
ATOM 695 C C . PHE A 1 87 ? 19.656 -17.838 9.115 1.00 69.62 87 PHE A C 1
ATOM 697 O O . PHE A 1 87 ? 19.589 -17.288 8.010 1.00 69.62 87 PHE A O 1
ATOM 704 N N . PRO A 1 88 ? 19.211 -17.244 10.241 1.00 69.38 88 PRO A N 1
ATOM 705 C CA . PRO A 1 88 ? 18.789 -15.852 10.236 1.00 69.38 88 PRO A CA 1
ATOM 706 C C . PRO A 1 88 ? 19.959 -14.994 9.738 1.00 69.38 88 PRO A C 1
ATOM 708 O O . PRO A 1 88 ? 21.090 -15.142 10.199 1.00 69.38 88 PRO A O 1
ATOM 711 N N . GLY A 1 89 ? 19.692 -14.156 8.735 1.00 73.25 89 GLY A N 1
ATOM 712 C CA . GLY A 1 89 ? 20.686 -13.250 8.163 1.00 73.25 89 GLY A CA 1
ATOM 713 C C . GLY A 1 89 ? 21.098 -12.137 9.131 1.00 73.25 89 GLY A C 1
ATOM 714 O O . GLY A 1 89 ? 20.726 -12.117 10.305 1.00 73.25 89 GLY A O 1
ATOM 715 N N . THR A 1 90 ? 21.861 -11.169 8.628 1.00 79.38 90 THR A N 1
ATOM 716 C CA . THR A 1 90 ? 22.254 -9.992 9.409 1.00 79.38 90 THR A CA 1
ATOM 717 C C . THR A 1 90 ? 21.085 -9.021 9.583 1.00 79.38 90 THR A C 1
ATOM 719 O O . THR A 1 90 ? 20.242 -8.854 8.701 1.00 79.38 90 THR A O 1
ATOM 722 N N . VAL A 1 91 ? 21.027 -8.350 10.737 1.00 81.62 91 VAL A N 1
ATOM 723 C CA . VAL A 1 91 ? 19.998 -7.336 11.002 1.00 81.62 91 VAL A CA 1
ATOM 724 C C . VAL A 1 91 ? 20.332 -6.060 10.228 1.00 81.62 91 VAL A C 1
ATOM 726 O O . VAL A 1 91 ? 21.398 -5.471 10.406 1.00 81.62 91 VAL A O 1
ATOM 729 N N . SER A 1 92 ? 19.408 -5.603 9.379 1.00 84.75 92 SER A N 1
ATOM 730 C CA . SER A 1 92 ? 19.530 -4.309 8.703 1.00 84.75 92 SER A CA 1
ATOM 731 C C . SER A 1 92 ? 19.228 -3.174 9.686 1.00 84.75 92 SER A C 1
ATOM 733 O O . SER A 1 92 ? 18.079 -2.974 10.082 1.00 84.75 92 SER A O 1
ATOM 735 N N . TRP A 1 93 ? 20.256 -2.418 10.078 1.00 87.88 93 TRP A N 1
ATOM 736 C CA . TRP A 1 93 ? 20.133 -1.308 11.033 1.00 87.88 93 TRP A CA 1
ATOM 737 C C . TRP A 1 93 ? 19.123 -0.242 10.596 1.00 87.88 93 TRP A C 1
ATOM 739 O O . TRP A 1 93 ? 18.344 0.234 11.420 1.00 87.88 93 TRP A O 1
ATOM 749 N N . SER A 1 94 ? 19.065 0.079 9.301 1.00 87.44 94 SER A N 1
ATOM 750 C CA . SER A 1 94 ? 18.104 1.050 8.762 1.00 87.44 94 SER A CA 1
ATOM 751 C C . SER A 1 94 ? 16.655 0.600 8.972 1.00 87.44 94 SER A C 1
ATOM 753 O O . SER A 1 94 ? 15.808 1.399 9.374 1.00 87.44 94 SER A O 1
ATOM 755 N N . LEU A 1 95 ? 16.369 -0.693 8.775 1.00 87.94 95 LEU A N 1
ATOM 756 C CA . LEU A 1 95 ? 15.044 -1.258 9.041 1.00 87.94 95 LEU A CA 1
ATOM 757 C C . LEU A 1 95 ? 14.734 -1.340 10.531 1.00 87.94 95 LEU A C 1
ATOM 759 O O . LEU A 1 95 ? 13.592 -1.099 10.917 1.00 87.94 95 LEU A O 1
ATOM 763 N N . LEU A 1 96 ? 15.728 -1.658 11.365 1.00 90.94 96 LEU A N 1
ATOM 764 C CA . LEU A 1 96 ? 15.562 -1.688 12.816 1.00 90.94 96 LEU A CA 1
ATOM 765 C C . LEU A 1 96 ? 15.158 -0.308 13.352 1.00 90.94 96 LEU A C 1
ATOM 767 O O . LEU A 1 96 ? 14.218 -0.209 14.138 1.00 90.94 96 LEU A O 1
ATOM 771 N N . LEU A 1 97 ? 15.813 0.759 12.887 1.00 91.50 97 LEU A N 1
ATOM 772 C CA . LEU A 1 97 ? 15.474 2.135 13.261 1.00 91.50 97 LEU A CA 1
ATOM 773 C C . LEU A 1 97 ? 14.077 2.536 12.769 1.00 91.50 97 LEU A C 1
ATOM 775 O O . LEU A 1 97 ? 13.299 3.092 13.543 1.00 91.50 97 LEU A O 1
ATOM 779 N N . CYS A 1 98 ? 13.718 2.200 11.525 1.00 92.31 98 CYS A N 1
ATOM 780 C CA . CYS A 1 98 ? 12.369 2.449 11.002 1.00 92.31 98 CYS A CA 1
ATOM 781 C C . CYS A 1 98 ? 11.297 1.681 11.796 1.00 92.31 98 CYS A C 1
ATOM 783 O O . CYS A 1 98 ? 10.233 2.223 12.097 1.00 92.31 98 CYS A O 1
ATOM 785 N N . LEU A 1 99 ? 11.589 0.438 12.189 1.00 92.75 99 LEU A N 1
ATOM 786 C CA . LEU A 1 99 ? 10.710 -0.387 13.014 1.00 92.75 99 LEU A CA 1
ATOM 787 C C . LEU A 1 99 ? 10.518 0.219 14.411 1.00 92.75 99 LEU A C 1
ATOM 789 O O . LEU A 1 99 ? 9.383 0.327 14.876 1.00 92.75 99 LEU A O 1
ATOM 793 N N . LEU A 1 100 ? 11.601 0.654 15.064 1.00 94.06 100 LEU A N 1
ATOM 794 C CA . LEU A 1 100 ? 11.532 1.356 16.350 1.00 94.06 100 LEU A CA 1
ATOM 795 C C . LEU A 1 100 ? 10.721 2.652 16.233 1.00 94.06 100 LEU A C 1
ATOM 797 O O . LEU A 1 100 ? 9.854 2.902 17.068 1.00 94.06 100 LEU A O 1
ATOM 801 N N . GLY A 1 101 ? 10.931 3.433 15.171 1.00 92.31 101 GLY A N 1
ATOM 802 C CA . GLY A 1 101 ? 10.147 4.635 14.879 1.00 92.31 101 GLY A CA 1
ATOM 803 C C . GLY A 1 101 ? 8.647 4.348 14.756 1.00 92.31 101 GLY A C 1
ATOM 804 O O . GLY A 1 101 ? 7.837 5.019 15.397 1.00 92.31 101 GLY A O 1
ATOM 805 N N . GLY A 1 102 ? 8.266 3.303 14.012 1.00 91.06 102 GLY A N 1
ATOM 806 C CA . GLY A 1 102 ? 6.871 2.864 13.894 1.00 91.06 102 GLY A CA 1
ATOM 807 C C . GLY A 1 102 ? 6.244 2.483 15.242 1.00 91.06 102 GLY A C 1
ATOM 808 O O . GLY A 1 102 ? 5.119 2.891 15.554 1.00 91.06 102 GLY A O 1
ATOM 809 N N . TRP A 1 103 ? 6.986 1.770 16.094 1.00 92.25 103 TRP A N 1
ATOM 810 C CA . TRP A 1 103 ? 6.541 1.438 17.451 1.00 92.25 103 TRP A CA 1
ATOM 811 C C . TRP A 1 103 ? 6.396 2.668 18.353 1.00 92.25 103 TRP A C 1
ATOM 813 O O . TRP A 1 103 ? 5.408 2.777 19.075 1.00 92.25 103 TRP A O 1
ATOM 823 N N . ILE A 1 104 ? 7.318 3.630 18.281 1.00 91.56 104 ILE A N 1
ATOM 824 C CA . ILE A 1 104 ? 7.230 4.883 19.047 1.00 91.56 104 ILE A CA 1
ATOM 825 C C . ILE A 1 104 ? 5.994 5.684 18.622 1.00 91.56 104 ILE A C 1
ATOM 827 O O . ILE A 1 104 ? 5.206 6.105 19.470 1.00 91.56 104 ILE A O 1
ATOM 831 N N . VAL A 1 105 ? 5.774 5.860 17.316 1.00 88.38 105 VAL A N 1
ATOM 832 C CA . VAL A 1 105 ? 4.609 6.593 16.792 1.00 88.38 105 VAL A CA 1
ATOM 833 C C . VAL A 1 105 ? 3.305 5.920 17.216 1.00 88.38 105 VAL A C 1
ATOM 835 O O . VAL A 1 105 ? 2.369 6.588 17.660 1.00 88.38 105 VAL A O 1
ATOM 838 N N . THR A 1 106 ? 3.222 4.595 17.112 1.00 87.06 106 THR A N 1
ATOM 839 C CA . THR A 1 106 ? 2.018 3.855 17.516 1.00 87.06 106 THR A CA 1
ATOM 840 C C . THR A 1 106 ? 1.786 3.938 19.024 1.00 87.06 106 THR A C 1
ATOM 842 O O . THR A 1 106 ? 0.662 4.213 19.445 1.00 87.06 106 THR A O 1
ATOM 845 N N . TYR A 1 107 ? 2.836 3.832 19.838 1.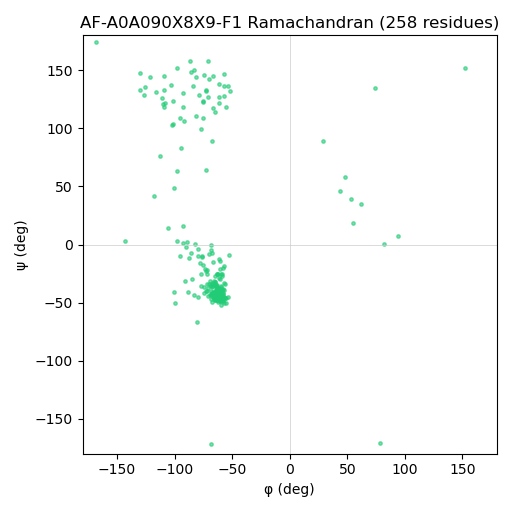00 88.38 107 TYR A N 1
ATOM 846 C CA . TYR A 1 107 ? 2.773 4.018 21.287 1.00 88.38 107 TYR A CA 1
ATOM 847 C C . TYR A 1 107 ? 2.268 5.415 21.686 1.00 88.38 107 TYR A C 1
ATOM 849 O O . TYR A 1 107 ? 1.326 5.534 22.475 1.00 88.38 107 TYR A O 1
ATOM 857 N N . LEU A 1 108 ? 2.811 6.477 21.081 1.00 87.56 108 LEU A N 1
ATOM 858 C CA . LEU A 1 108 ? 2.379 7.858 21.332 1.00 87.56 108 LEU A CA 1
ATOM 859 C C . LEU A 1 108 ? 0.904 8.079 20.967 1.00 87.56 108 LEU A C 1
ATOM 861 O O . LEU A 1 108 ? 0.176 8.767 21.688 1.00 87.56 108 LEU A O 1
ATOM 865 N N . ASN A 1 109 ? 0.441 7.468 19.874 1.00 84.12 109 ASN A N 1
ATOM 866 C CA . ASN A 1 109 ? -0.959 7.541 19.460 1.00 84.12 109 ASN A CA 1
ATOM 867 C C . ASN A 1 109 ? -1.908 6.821 20.423 1.00 84.12 109 ASN A C 1
ATOM 869 O O . ASN A 1 109 ? -3.037 7.276 20.618 1.00 84.12 109 ASN A O 1
ATOM 873 N N . VAL A 1 110 ? -1.463 5.728 21.047 1.00 84.00 110 VAL A N 1
ATOM 874 C CA . VAL A 1 110 ? -2.258 4.996 22.041 1.00 84.00 110 VAL A CA 1
ATOM 875 C C . VAL A 1 110 ? -2.378 5.792 23.344 1.00 84.00 110 VAL A C 1
ATOM 877 O O . VAL A 1 110 ? -3.484 5.921 23.871 1.00 84.00 110 VAL A O 1
ATOM 880 N N . ILE A 1 111 ? -1.283 6.384 23.834 1.00 86.06 111 ILE A N 1
ATOM 881 C CA . ILE A 1 111 ? -1.275 7.124 25.111 1.00 86.06 111 ILE A CA 1
ATOM 882 C C . ILE A 1 111 ? -2.118 8.399 25.061 1.00 86.06 111 ILE A C 1
ATOM 884 O O . ILE A 1 111 ? -2.794 8.725 26.036 1.00 86.06 111 ILE A O 1
ATOM 888 N N . ARG A 1 112 ? -2.149 9.108 23.925 1.00 78.25 112 ARG A N 1
ATOM 889 C CA . ARG A 1 112 ? -2.950 10.339 23.773 1.00 78.25 112 ARG A CA 1
ATOM 890 C C . ARG A 1 112 ? -4.472 10.110 23.781 1.00 78.25 112 ARG A C 1
ATOM 892 O O . ARG A 1 112 ? -5.244 11.070 23.765 1.00 78.25 112 ARG A O 1
ATOM 899 N N . GLY A 1 113 ? -4.932 8.859 23.829 1.00 75.06 113 GLY A N 1
ATOM 900 C CA . GLY A 1 113 ? -6.331 8.513 24.066 1.00 75.06 113 GLY A CA 1
ATOM 901 C C . GLY A 1 113 ? -7.268 8.666 22.857 1.00 75.06 113 GLY A C 1
ATOM 902 O O . GLY A 1 113 ? -6.866 8.858 21.709 1.00 75.06 113 GLY A O 1
ATOM 903 N N . LYS A 1 114 ? -8.579 8.542 23.115 1.00 66.25 114 LYS A N 1
ATOM 904 C CA . LYS A 1 114 ? -9.623 8.303 22.090 1.00 66.25 114 LYS A CA 1
ATOM 905 C C . LYS A 1 114 ? -9.821 9.449 21.084 1.00 66.25 114 LYS A C 1
ATOM 907 O O . LYS A 1 114 ? -10.162 9.183 19.933 1.00 66.25 114 LYS A O 1
ATOM 912 N N . ILE A 1 115 ? -9.660 10.705 21.508 1.00 63.97 115 ILE A N 1
ATOM 913 C CA . ILE A 1 115 ? -9.855 11.879 20.635 1.00 63.97 115 ILE A CA 1
ATOM 914 C C . ILE A 1 115 ? -8.674 12.017 19.668 1.00 63.97 115 ILE A C 1
ATOM 916 O O . ILE A 1 115 ? -8.887 12.244 18.477 1.00 63.97 115 ILE A O 1
ATOM 920 N N . SER A 1 116 ? -7.449 11.801 20.159 1.00 68.56 116 SER A N 1
ATOM 921 C CA . SER A 1 116 ? -6.249 11.761 19.320 1.00 68.56 116 SER A CA 1
ATOM 922 C C . SER A 1 116 ? -6.336 10.625 18.305 1.00 68.56 116 SER A C 1
ATOM 924 O O . SER A 1 116 ? -6.115 10.866 17.128 1.00 68.56 116 SER A O 1
ATOM 926 N N . PHE A 1 117 ? -6.767 9.429 18.724 1.00 69.81 117 PHE A N 1
ATOM 927 C CA . PHE A 1 117 ? -6.903 8.269 17.836 1.00 69.81 117 PHE A CA 1
ATOM 928 C C . PHE A 1 117 ? -7.755 8.559 16.590 1.00 69.81 117 PHE A C 1
ATOM 930 O O . PHE A 1 117 ? -7.361 8.220 15.480 1.00 69.81 117 PHE A O 1
ATOM 937 N N . ARG A 1 118 ? -8.904 9.233 16.751 1.00 70.38 118 ARG A N 1
ATOM 938 C CA . ARG A 1 118 ? -9.784 9.563 15.617 1.00 70.38 118 ARG A CA 1
ATOM 939 C C . ARG A 1 118 ? -9.138 10.562 14.659 1.00 70.38 118 ARG A C 1
ATOM 941 O O . ARG A 1 118 ? -9.200 10.364 13.452 1.00 70.38 118 ARG A O 1
ATOM 948 N N . LYS A 1 119 ? -8.516 11.619 15.191 1.00 73.50 119 LYS A N 1
ATOM 949 C CA . LYS A 1 119 ? -7.837 12.632 14.372 1.00 73.50 119 LYS A CA 1
ATOM 950 C C . LYS A 1 119 ? -6.640 12.030 13.633 1.00 73.50 119 LYS A C 1
ATOM 952 O O . LYS A 1 119 ? -6.515 12.236 12.432 1.00 73.50 119 LYS A O 1
ATOM 957 N N . THR A 1 120 ? -5.828 11.224 14.320 1.00 78.38 120 THR A N 1
ATOM 958 C CA . THR A 1 120 ? -4.682 10.541 13.710 1.00 78.38 120 THR A CA 1
ATOM 959 C C . THR A 1 120 ? -5.110 9.507 12.667 1.00 78.38 120 THR A C 1
ATOM 961 O O . THR A 1 120 ? -4.384 9.309 11.708 1.00 78.38 120 THR A O 1
ATOM 964 N N . ALA A 1 121 ? -6.269 8.853 12.802 1.00 81.19 121 ALA A N 1
ATOM 965 C CA . ALA A 1 121 ? -6.719 7.858 11.823 1.00 81.19 121 ALA A CA 1
ATOM 966 C C . ALA A 1 121 ? -7.297 8.477 10.536 1.00 81.19 121 ALA A C 1
ATOM 968 O O . ALA A 1 121 ? -7.112 7.928 9.453 1.00 81.19 121 ALA A O 1
ATOM 969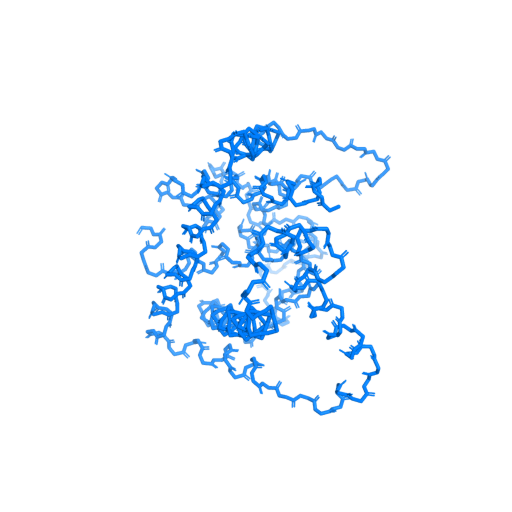 N N . ILE A 1 122 ? -7.994 9.615 10.638 1.00 85.81 122 ILE A N 1
ATOM 970 C CA . ILE A 1 122 ? -8.662 10.245 9.487 1.00 85.81 122 ILE A CA 1
ATOM 971 C C . ILE A 1 122 ? -7.653 10.900 8.534 1.00 85.81 122 ILE A C 1
ATOM 973 O O . ILE A 1 122 ? -7.812 10.796 7.321 1.00 85.81 122 ILE A O 1
ATOM 977 N N . VAL A 1 123 ? -6.610 11.550 9.061 1.00 88.56 123 VAL A N 1
ATOM 978 C CA . VAL A 1 123 ? -5.642 12.297 8.237 1.00 88.56 123 VAL A CA 1
ATOM 979 C C . VAL A 1 123 ? -4.934 11.402 7.204 1.00 88.56 123 VAL A C 1
ATOM 981 O O . VAL A 1 123 ? -5.012 11.729 6.021 1.00 88.56 123 VAL A O 1
ATOM 984 N N . PRO A 1 124 ? -4.330 10.252 7.570 1.00 87.44 124 PRO A N 1
ATOM 985 C CA . PRO A 1 124 ? -3.713 9.349 6.602 1.00 87.44 124 PRO A CA 1
ATOM 986 C C . PRO A 1 124 ? -4.710 8.800 5.581 1.00 87.44 124 PRO A C 1
ATOM 988 O O . PRO A 1 124 ? -4.366 8.683 4.412 1.00 87.44 124 PRO A O 1
ATOM 991 N N . ALA A 1 125 ? -5.951 8.503 5.987 1.00 88.00 125 ALA A N 1
ATOM 992 C CA . ALA A 1 125 ? -6.972 8.000 5.068 1.00 88.00 125 ALA A CA 1
ATOM 993 C C . ALA A 1 125 ? -7.318 9.030 3.978 1.00 88.00 125 ALA A C 1
ATOM 995 O O . ALA A 1 125 ? -7.380 8.693 2.794 1.00 88.00 125 ALA A O 1
ATOM 996 N N . ILE A 1 126 ? -7.483 10.299 4.365 1.00 90.19 126 ILE A N 1
ATOM 997 C CA . ILE A 1 126 ? -7.706 11.396 3.416 1.00 90.19 126 ILE A CA 1
ATOM 998 C C . ILE A 1 126 ? -6.469 11.597 2.538 1.00 90.19 126 ILE A C 1
ATOM 1000 O O . ILE A 1 126 ? -6.607 11.681 1.322 1.00 90.19 126 ILE A O 1
ATOM 1004 N N . MET A 1 127 ? -5.267 11.625 3.123 1.00 89.81 127 MET A N 1
ATOM 1005 C CA . MET A 1 127 ? -4.021 11.797 2.367 1.00 89.81 127 MET A CA 1
ATOM 1006 C C . MET A 1 127 ? -3.825 10.704 1.315 1.00 89.81 127 MET A C 1
ATOM 1008 O O . MET A 1 127 ? -3.527 11.026 0.171 1.00 89.81 127 MET A O 1
ATOM 1012 N N . VAL A 1 128 ? -4.037 9.432 1.668 1.00 89.75 128 VAL A N 1
ATOM 1013 C CA . VAL A 1 128 ? -3.936 8.310 0.719 1.00 89.75 128 VAL A CA 1
ATOM 1014 C C . VAL A 1 128 ? -4.975 8.447 -0.390 1.00 89.75 128 VAL A C 1
ATOM 1016 O O . VAL A 1 128 ? -4.649 8.245 -1.555 1.00 89.75 128 VAL A O 1
ATOM 1019 N N . THR A 1 129 ? -6.204 8.846 -0.057 1.00 89.44 129 THR A N 1
ATOM 1020 C CA . THR A 1 129 ? -7.257 9.051 -1.062 1.00 89.44 129 THR A CA 1
ATOM 1021 C C . THR A 1 129 ? -6.885 10.172 -2.035 1.00 89.44 129 THR A C 1
ATOM 1023 O O . THR A 1 129 ? -6.957 9.981 -3.245 1.00 89.44 129 THR A O 1
ATOM 1026 N N . LEU A 1 130 ? -6.423 11.320 -1.526 1.00 92.75 130 LEU A N 1
ATOM 1027 C CA . LEU A 1 130 ? -5.965 12.438 -2.357 1.00 92.75 130 LEU A CA 1
ATOM 1028 C C . LEU A 1 130 ? -4.757 12.053 -3.217 1.00 92.75 130 LEU A C 1
ATOM 1030 O O . LEU A 1 130 ? -4.704 12.420 -4.386 1.00 92.75 130 LEU A O 1
ATOM 1034 N N . PHE A 1 131 ? -3.819 11.288 -2.660 1.00 89.69 131 PHE A N 1
ATOM 1035 C CA . PHE A 1 131 ? -2.647 10.796 -3.377 1.00 89.69 131 PHE A CA 1
ATOM 1036 C C . PHE A 1 131 ? -3.031 9.861 -4.531 1.00 89.69 131 PHE A C 1
ATOM 1038 O O . PHE A 1 131 ? -2.551 10.045 -5.646 1.00 89.69 131 PHE A O 1
ATOM 1045 N N . LEU A 1 132 ? -3.953 8.917 -4.306 1.00 90.81 132 LEU A N 1
ATOM 1046 C CA . LEU A 1 132 ? -4.481 8.053 -5.367 1.00 90.81 132 LEU A CA 1
ATOM 1047 C C . LEU A 1 132 ? -5.208 8.859 -6.451 1.00 90.81 132 LEU A C 1
ATOM 1049 O O . LEU A 1 132 ? -5.006 8.595 -7.634 1.00 90.81 132 LEU A O 1
ATOM 1053 N N . CYS A 1 133 ? -6.002 9.867 -6.073 1.00 91.94 133 CYS A N 1
ATOM 1054 C CA . CYS A 1 133 ? -6.645 10.767 -7.033 1.00 91.94 133 CYS A CA 1
ATOM 1055 C C . CYS A 1 133 ? -5.625 11.565 -7.859 1.00 91.94 133 CYS A C 1
ATOM 1057 O O . CYS A 1 133 ? -5.804 11.705 -9.067 1.00 91.94 133 CYS A O 1
ATOM 1059 N N . ALA A 1 134 ? -4.556 12.065 -7.233 1.00 90.50 134 ALA A N 1
ATOM 1060 C CA . ALA A 1 134 ? -3.497 12.797 -7.920 1.00 90.50 134 ALA A CA 1
ATOM 1061 C C . ALA A 1 134 ? -2.750 11.902 -8.919 1.00 90.50 134 ALA A C 1
ATOM 1063 O O . ALA A 1 134 ? -2.597 12.286 -10.075 1.00 90.50 134 ALA A O 1
ATOM 1064 N N . ILE A 1 135 ? -2.363 10.690 -8.501 1.00 88.44 135 ILE A N 1
ATOM 1065 C CA . ILE A 1 135 ? -1.743 9.682 -9.376 1.00 88.44 135 ILE A CA 1
ATOM 1066 C C . ILE A 1 135 ? -2.657 9.346 -10.555 1.00 88.44 135 ILE A C 1
ATOM 1068 O O . ILE A 1 135 ? -2.211 9.278 -11.696 1.00 88.44 135 ILE A O 1
ATOM 1072 N N . PHE A 1 136 ? -3.944 9.132 -10.294 1.00 89.81 136 PHE A N 1
ATOM 1073 C CA . PHE A 1 136 ? -4.890 8.823 -11.356 1.00 89.81 136 PHE A CA 1
ATOM 1074 C C . PHE A 1 136 ? -5.003 9.981 -12.354 1.00 89.81 136 PHE A C 1
ATOM 1076 O O . PHE A 1 136 ? -4.905 9.759 -13.558 1.00 89.81 136 PHE A O 1
ATOM 1083 N N . GLY A 1 137 ? -5.117 11.220 -11.863 1.00 88.62 137 GLY A N 1
ATOM 1084 C CA . GLY A 1 137 ? -5.158 12.416 -12.702 1.00 88.62 137 GLY A CA 1
ATOM 1085 C C . GLY A 1 137 ? -3.922 12.566 -13.592 1.00 88.62 137 GLY A C 1
ATOM 1086 O O . GLY A 1 137 ? -4.063 12.801 -14.790 1.00 88.62 137 GLY A O 1
ATOM 1087 N N . THR A 1 138 ? -2.713 12.358 -13.057 1.00 87.06 138 THR A N 1
ATOM 1088 C CA . THR A 1 138 ? -1.481 12.451 -13.860 1.00 87.06 138 THR A CA 1
ATOM 1089 C C . THR A 1 138 ? -1.413 11.358 -14.925 1.00 87.06 138 THR A C 1
ATOM 1091 O O . THR A 1 138 ? -1.173 11.661 -16.094 1.00 87.06 138 THR A O 1
ATOM 1094 N N . ILE A 1 139 ? -1.709 10.108 -14.559 1.00 84.88 139 ILE A N 1
ATOM 1095 C CA . ILE A 1 139 ? -1.660 8.950 -15.465 1.00 84.88 139 ILE A CA 1
ATOM 1096 C C . ILE A 1 139 ? -2.679 9.055 -16.604 1.00 84.88 139 ILE A C 1
ATOM 1098 O O . ILE A 1 139 ? -2.377 8.652 -17.728 1.00 84.88 139 ILE A O 1
ATOM 1102 N N . THR A 1 140 ? -3.871 9.610 -16.352 1.00 85.62 140 THR A N 1
ATOM 1103 C CA . THR A 1 140 ? -4.912 9.741 -17.391 1.00 85.62 140 THR A CA 1
ATOM 1104 C C . THR A 1 140 ? -4.510 10.613 -18.583 1.00 85.62 140 THR A C 1
ATOM 1106 O O . THR A 1 140 ? -5.175 10.572 -19.616 1.00 85.62 140 THR A O 1
ATOM 1109 N N . SER A 1 141 ? -3.405 11.354 -18.472 1.00 84.50 141 SER A N 1
ATOM 1110 C CA . SER A 1 141 ? -2.861 12.174 -19.557 1.00 84.50 141 SER A CA 1
ATOM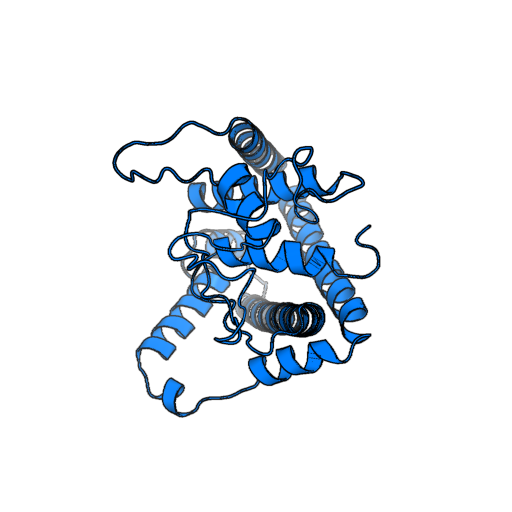 1111 C C . SER A 1 141 ? -2.218 11.347 -20.682 1.00 84.50 141 SER A C 1
ATOM 1113 O O . SER A 1 141 ? -2.117 11.838 -21.804 1.00 84.50 141 SER A O 1
ATOM 1115 N N . ASP A 1 142 ? -1.797 10.101 -20.424 1.00 81.56 142 ASP A N 1
ATOM 1116 C CA . ASP A 1 142 ? -1.168 9.222 -21.423 1.00 81.56 142 ASP A CA 1
ATOM 1117 C C . ASP A 1 142 ? -2.104 8.066 -21.827 1.00 81.56 142 ASP A C 1
ATOM 1119 O O . ASP A 1 142 ? -2.603 7.363 -20.954 1.00 81.56 142 ASP A O 1
ATOM 1123 N N . PRO A 1 143 ? -2.287 7.746 -23.124 1.00 82.56 143 PRO A N 1
ATOM 1124 C CA . PRO A 1 143 ? -3.188 6.667 -23.540 1.00 82.56 143 PRO A CA 1
ATOM 1125 C C . PRO A 1 143 ? -2.836 5.257 -23.013 1.00 82.56 143 PRO A C 1
ATOM 1127 O O . PRO A 1 143 ? -3.667 4.356 -23.086 1.00 82.56 143 PRO A O 1
ATOM 1130 N N . GLY A 1 144 ? -1.633 5.029 -22.476 1.00 79.06 144 GLY A N 1
ATOM 1131 C CA . GLY A 1 144 ? -1.191 3.731 -21.954 1.00 79.06 144 GLY A CA 1
ATOM 1132 C C . GLY A 1 144 ? -1.988 3.212 -20.759 1.00 79.06 144 GLY A C 1
ATOM 1133 O O . GLY A 1 144 ? -2.082 1.996 -20.580 1.00 79.06 144 GLY A O 1
ATOM 1134 N N . PHE A 1 145 ? -2.622 4.091 -19.974 1.00 84.56 145 PHE A N 1
ATOM 1135 C CA . PHE A 1 145 ? -3.423 3.662 -18.821 1.00 84.56 145 PHE A CA 1
ATOM 1136 C C . PHE A 1 145 ? -4.606 2.766 -19.224 1.00 84.56 145 PHE A C 1
ATOM 1138 O O . PHE A 1 145 ? -5.015 1.890 -18.458 1.00 84.56 145 PHE A O 1
ATOM 1145 N N . GLN A 1 146 ? -5.131 2.949 -20.442 1.00 86.94 146 GLN A N 1
ATOM 1146 C CA . GLN A 1 146 ? -6.297 2.224 -20.951 1.00 86.94 146 GLN A CA 1
ATOM 1147 C C . GLN A 1 146 ? -6.038 0.721 -21.066 1.00 86.94 146 GLN A C 1
ATOM 1149 O O . GLN A 1 146 ? -6.930 -0.071 -20.772 1.00 86.94 146 GLN A O 1
ATOM 1154 N N . ASN A 1 147 ? -4.813 0.317 -21.414 1.00 84.38 147 ASN A N 1
ATOM 1155 C CA . ASN A 1 147 ? -4.434 -1.096 -21.491 1.00 84.38 147 ASN A CA 1
ATOM 1156 C C . ASN A 1 147 ? -4.538 -1.776 -20.119 1.00 84.38 147 ASN A C 1
ATOM 1158 O O . ASN A 1 147 ? -5.033 -2.897 -20.005 1.00 84.38 147 ASN A O 1
ATOM 1162 N N . GLY A 1 148 ? -4.120 -1.065 -19.069 1.00 84.56 148 GLY A N 1
ATOM 1163 C CA . GLY A 1 148 ? -4.255 -1.507 -17.685 1.00 84.56 148 GLY A CA 1
ATOM 1164 C C . GLY A 1 148 ? -5.712 -1.662 -17.260 1.00 84.56 148 GLY A C 1
ATOM 1165 O O . GLY A 1 148 ? -6.090 -2.666 -16.660 1.00 84.56 148 GLY A O 1
ATOM 1166 N N . LEU A 1 149 ? -6.548 -0.694 -17.635 1.00 89.31 149 LEU A N 1
ATOM 1167 C CA . LEU A 1 149 ? -7.973 -0.708 -17.321 1.00 89.31 149 LEU A CA 1
ATOM 1168 C C . LEU A 1 149 ? -8.729 -1.812 -18.073 1.00 89.31 149 LEU A C 1
ATOM 1170 O O . LEU A 1 149 ? -9.569 -2.494 -17.490 1.00 89.31 149 LEU A O 1
ATOM 1174 N N . HIS A 1 150 ? -8.391 -2.033 -19.344 1.00 88.25 150 HIS A N 1
ATOM 1175 C CA . HIS A 1 150 ? -8.932 -3.132 -20.138 1.00 88.25 150 HIS A CA 1
ATOM 1176 C C . HIS A 1 150 ? -8.583 -4.488 -19.516 1.00 88.25 150 HIS A C 1
ATOM 1178 O O . HIS A 1 150 ? -9.435 -5.366 -19.437 1.00 88.25 150 HIS A O 1
ATOM 1184 N N . TYR A 1 151 ? -7.353 -4.649 -19.017 1.00 84.81 151 TYR A N 1
ATOM 1185 C CA . TYR A 1 151 ? -6.966 -5.853 -18.286 1.00 84.81 151 TYR A CA 1
ATOM 1186 C C . TYR A 1 151 ? -7.756 -6.016 -16.979 1.00 84.81 151 TYR A C 1
ATOM 1188 O O . TYR A 1 151 ? -8.243 -7.106 -16.700 1.00 84.81 151 TYR A O 1
ATOM 1196 N N . PHE A 1 152 ? -7.946 -4.940 -16.207 1.00 88.06 152 PHE A N 1
ATOM 1197 C CA . PHE A 1 152 ? -8.705 -4.978 -14.950 1.00 88.06 152 PHE A CA 1
ATOM 1198 C C . PHE A 1 152 ? -10.170 -5.403 -15.137 1.00 88.06 152 PHE A C 1
ATOM 1200 O O . PHE A 1 152 ? -10.708 -6.137 -14.313 1.00 88.06 152 PHE A O 1
ATOM 1207 N N . PHE A 1 153 ? -10.809 -4.965 -16.224 1.00 89.69 153 PHE A N 1
ATOM 1208 C CA . PHE A 1 153 ? -12.192 -5.332 -16.550 1.00 89.69 153 PHE A CA 1
ATOM 1209 C C . PHE A 1 153 ? -12.320 -6.592 -17.414 1.00 89.69 153 PHE A C 1
ATOM 1211 O O . PHE A 1 153 ? -13.439 -7.014 -17.711 1.00 89.69 153 PHE A O 1
ATOM 1218 N N . SER A 1 154 ? -11.205 -7.206 -17.814 1.00 87.38 154 SER A N 1
ATOM 1219 C CA . SER A 1 154 ? -11.224 -8.449 -18.579 1.00 87.38 154 SER A CA 1
ATOM 1220 C C . SER A 1 154 ? -11.781 -9.573 -17.711 1.00 87.38 154 SER A C 1
ATOM 1222 O O . SER A 1 154 ? -11.207 -9.932 -16.685 1.00 87.38 154 SER A O 1
ATOM 1224 N N . PHE A 1 155 ? -12.907 -10.142 -18.131 1.00 84.31 155 PHE A N 1
ATOM 1225 C CA . PHE A 1 155 ? -13.660 -11.092 -17.326 1.00 84.31 155 PHE A CA 1
ATOM 1226 C C . PHE A 1 155 ? -13.562 -12.511 -17.893 1.00 84.31 155 PHE A C 1
ATOM 1228 O O . PHE A 1 155 ? -14.002 -12.770 -19.012 1.00 84.31 155 PHE A O 1
ATOM 1235 N N . ASP A 1 156 ? -13.010 -13.440 -17.109 1.00 87.19 156 ASP A N 1
ATOM 1236 C CA . ASP A 1 156 ? -12.936 -14.858 -17.465 1.00 87.19 156 ASP A CA 1
ATOM 1237 C C . ASP A 1 156 ? -14.008 -15.675 -16.727 1.00 87.19 156 ASP A C 1
ATOM 1239 O O . ASP A 1 156 ? -13.871 -16.036 -15.555 1.00 87.19 156 ASP A O 1
ATOM 1243 N N . TRP A 1 157 ? -15.074 -16.015 -17.450 1.00 87.62 157 TRP A N 1
ATOM 1244 C CA . TRP A 1 157 ? -16.189 -16.817 -16.940 1.00 87.62 157 TRP A CA 1
ATOM 1245 C C . TRP A 1 157 ? -15.767 -18.213 -16.473 1.00 87.62 157 TRP A C 1
ATOM 1247 O O . TRP A 1 157 ? -16.387 -18.768 -15.564 1.00 87.62 157 TRP A O 1
ATOM 1257 N N . HIS A 1 158 ? -14.718 -18.794 -17.064 1.00 91.44 158 HIS A N 1
ATOM 1258 C CA . HIS A 1 158 ? -14.262 -20.129 -16.688 1.00 91.44 158 HIS A CA 1
ATOM 1259 C C . HIS A 1 158 ? -13.625 -20.132 -15.293 1.00 91.44 158 HIS A C 1
ATOM 1261 O O . HIS A 1 158 ? -13.795 -21.084 -14.526 1.00 91.44 158 HIS A O 1
ATOM 1267 N N . SER A 1 159 ? -12.947 -19.043 -14.928 1.00 85.50 159 SER A N 1
ATOM 1268 C CA . SER A 1 159 ? -12.359 -18.877 -13.601 1.00 85.50 159 SER A CA 1
ATOM 1269 C C . SER A 1 159 ? -13.416 -18.811 -12.491 1.00 85.50 159 SER A C 1
ATOM 1271 O O . SER A 1 159 ? -13.186 -19.387 -11.429 1.00 85.50 159 SER A O 1
ATOM 1273 N N . LEU A 1 160 ? -14.619 -18.273 -12.757 1.00 88.50 160 LEU A N 1
ATOM 1274 C CA . LEU A 1 160 ? -15.715 -18.253 -11.770 1.00 88.50 160 LEU A CA 1
ATOM 1275 C C . LEU A 1 160 ? -16.204 -19.638 -11.338 1.00 88.50 160 LEU A C 1
ATOM 1277 O O . LEU A 1 160 ? -16.783 -19.788 -10.261 1.00 88.50 160 LEU A O 1
ATOM 1281 N N . ARG A 1 161 ? -16.025 -20.648 -12.194 1.00 92.44 161 ARG A N 1
ATOM 1282 C CA . ARG A 1 161 ? -16.474 -22.015 -11.913 1.00 92.44 161 ARG A CA 1
ATOM 1283 C C . ARG A 1 161 ? -15.567 -22.718 -10.902 1.00 92.44 161 ARG A C 1
ATOM 1285 O O . ARG A 1 161 ? -15.962 -23.736 -10.336 1.00 92.44 161 ARG A O 1
ATOM 1292 N N . LYS A 1 162 ? -14.355 -22.200 -10.682 1.00 93.81 162 LYS A N 1
ATOM 1293 C CA . LYS A 1 162 ? -13.386 -22.789 -9.760 1.00 93.81 162 LYS A CA 1
ATOM 1294 C C . LYS A 1 162 ? -13.751 -22.420 -8.316 1.00 93.81 162 LYS A C 1
ATOM 1296 O O . LYS A 1 162 ? -13.923 -21.237 -8.025 1.00 93.81 162 LYS A O 1
ATOM 1301 N N . PRO A 1 163 ? -13.844 -23.397 -7.398 1.00 92.88 163 PRO A N 1
ATOM 1302 C CA . PRO A 1 163 ? -14.186 -23.129 -6.002 1.00 92.88 163 PRO A CA 1
ATOM 1303 C C . PRO A 1 163 ? -13.121 -22.287 -5.286 1.00 92.88 163 PRO A C 1
ATOM 1305 O O . PRO A 1 163 ? -13.472 -21.451 -4.456 1.00 92.88 163 PRO A O 1
ATOM 1308 N N . ASP A 1 164 ? -11.846 -22.446 -5.654 1.00 91.12 164 ASP A N 1
ATOM 1309 C CA . ASP A 1 164 ? -10.729 -21.702 -5.058 1.00 91.12 164 ASP A CA 1
ATOM 1310 C C . ASP A 1 164 ? -10.914 -20.186 -5.196 1.00 91.12 164 ASP A C 1
ATOM 1312 O O . ASP A 1 164 ? -10.705 -19.443 -4.244 1.00 91.12 164 ASP A O 1
ATOM 1316 N N . MET A 1 165 ? -11.447 -19.729 -6.333 1.00 90.12 165 MET A N 1
ATOM 1317 C CA . MET A 1 165 ? -11.688 -18.309 -6.582 1.00 90.12 165 MET A CA 1
ATOM 1318 C C . MET A 1 165 ? -12.726 -17.711 -5.610 1.00 90.12 165 MET A C 1
ATOM 1320 O O . MET A 1 165 ? -12.604 -16.560 -5.190 1.00 90.12 165 MET A O 1
ATOM 1324 N N . TRP A 1 166 ? -13.737 -18.488 -5.205 1.00 93.81 166 TRP A N 1
ATOM 1325 C CA . TRP A 1 166 ? -14.711 -18.062 -4.193 1.00 93.81 166 TRP A CA 1
ATOM 1326 C C . TRP A 1 166 ? -14.126 -18.079 -2.783 1.00 93.81 166 TRP A C 1
ATOM 1328 O O . TRP A 1 166 ? -14.441 -17.197 -1.982 1.00 93.81 166 TRP A O 1
ATOM 1338 N N . ASN A 1 167 ? -13.262 -19.051 -2.484 1.00 93.56 167 ASN A N 1
ATOM 1339 C CA . ASN A 1 167 ? -12.535 -19.094 -1.220 1.00 93.56 167 ASN A CA 1
ATOM 1340 C C . ASN A 1 167 ? -11.607 -17.875 -1.065 1.00 93.56 167 ASN A C 1
ATOM 1342 O O . ASN A 1 167 ? -11.606 -17.225 -0.016 1.00 93.56 167 ASN A O 1
ATOM 1346 N N . ASP A 1 168 ? -10.894 -17.506 -2.128 1.00 90.06 168 ASP A N 1
ATOM 1347 C CA . ASP A 1 168 ? -10.042 -16.317 -2.164 1.00 90.06 168 ASP A CA 1
ATOM 1348 C C . ASP A 1 168 ? -10.866 -15.034 -2.019 1.00 90.06 168 ASP A C 1
ATOM 1350 O O . ASP A 1 168 ? -10.528 -14.170 -1.209 1.00 90.06 168 ASP A O 1
ATOM 1354 N N . ALA A 1 169 ? -11.998 -14.927 -2.724 1.00 91.69 169 ALA A N 1
ATOM 1355 C CA . ALA A 1 169 ? -12.899 -13.781 -2.607 1.00 91.69 169 ALA A CA 1
ATOM 1356 C C . ALA A 1 169 ? -13.456 -13.617 -1.180 1.00 91.69 169 ALA A C 1
ATOM 1358 O O . ALA A 1 169 ? -13.453 -12.512 -0.631 1.00 91.69 169 ALA A O 1
ATOM 1359 N N . ALA A 1 170 ? -13.896 -14.709 -0.548 1.00 91.88 170 ALA A N 1
ATOM 1360 C CA . ALA A 1 170 ? -14.386 -14.690 0.829 1.00 91.88 170 ALA A CA 1
ATOM 1361 C C . ALA A 1 170 ? -13.277 -14.300 1.819 1.00 91.88 170 ALA A C 1
ATOM 1363 O O . ALA A 1 170 ? -13.491 -13.459 2.698 1.00 91.88 170 ALA A O 1
ATOM 1364 N N . THR A 1 171 ? -12.076 -14.858 1.640 1.00 90.69 171 THR A N 1
ATOM 1365 C CA . THR A 1 171 ? -10.897 -14.534 2.453 1.00 90.69 171 THR A CA 1
ATOM 1366 C C . THR A 1 171 ? -10.518 -13.059 2.310 1.00 90.69 171 THR A C 1
ATOM 1368 O O . THR A 1 171 ? -10.299 -12.380 3.315 1.00 90.69 171 THR A O 1
ATOM 1371 N N . GLN A 1 172 ? -10.525 -12.527 1.086 1.00 91.06 172 GLN A N 1
ATOM 1372 C CA . GLN A 1 172 ? -10.236 -11.125 0.797 1.00 91.06 172 GLN A CA 1
ATOM 1373 C C . GLN A 1 172 ? -11.227 -10.187 1.493 1.00 91.06 172 GLN A C 1
ATOM 1375 O O . GLN A 1 172 ? -10.808 -9.226 2.137 1.00 91.06 172 GLN A O 1
ATOM 1380 N N . VAL A 1 173 ? -12.534 -10.464 1.420 1.00 91.31 173 VAL A N 1
ATOM 1381 C CA . VAL A 1 173 ? -13.559 -9.645 2.092 1.00 91.31 173 VAL A CA 1
ATOM 1382 C C . VAL A 1 173 ? -13.399 -9.701 3.615 1.00 91.31 173 VAL A C 1
ATOM 1384 O O . VAL A 1 173 ? -13.432 -8.657 4.273 1.00 91.31 173 VAL A O 1
ATOM 1387 N N . ALA A 1 174 ? -13.168 -10.891 4.178 1.00 90.12 174 ALA A N 1
ATOM 1388 C CA . ALA A 1 174 ? -12.996 -11.071 5.617 1.00 90.12 174 ALA A CA 1
ATOM 1389 C C . ALA A 1 174 ? -11.757 -10.332 6.156 1.00 90.12 174 ALA A C 1
ATOM 1391 O O . ALA A 1 174 ? -11.830 -9.652 7.186 1.00 90.12 174 ALA A O 1
ATOM 1392 N N . LEU A 1 175 ? -10.628 -10.423 5.442 1.00 88.25 175 LEU A N 1
ATOM 1393 C CA . LEU A 1 175 ? -9.384 -9.741 5.801 1.00 88.25 175 LEU A CA 1
ATOM 1394 C C . LEU A 1 175 ? -9.462 -8.227 5.566 1.00 88.25 175 LEU A C 1
ATOM 1396 O O . LEU A 1 175 ? -8.999 -7.472 6.420 1.00 88.25 175 LEU A O 1
ATOM 1400 N N . SER A 1 176 ? -10.087 -7.775 4.471 1.00 91.00 176 SER A N 1
ATOM 1401 C CA . SER A 1 176 ? -10.239 -6.349 4.136 1.00 91.00 176 SER A CA 1
ATOM 1402 C C . SER A 1 176 ? -11.067 -5.600 5.177 1.00 91.00 176 SER A C 1
ATOM 1404 O O . SER A 1 176 ? -10.686 -4.516 5.608 1.00 91.00 176 SER A O 1
ATOM 1406 N N . LEU A 1 177 ? -12.190 -6.180 5.608 1.00 89.06 177 LEU A N 1
ATOM 1407 C CA . LEU A 1 177 ? -13.031 -5.590 6.653 1.00 89.06 177 LEU A CA 1
ATOM 1408 C C . LEU A 1 177 ? -12.461 -5.817 8.061 1.00 89.06 177 LEU A C 1
ATOM 1410 O O . LEU A 1 177 ? -12.900 -5.175 9.016 1.00 89.06 177 LEU A O 1
ATOM 1414 N N . GLY A 1 178 ? -11.515 -6.748 8.218 1.00 86.12 178 GLY A N 1
ATOM 1415 C CA . GLY A 1 178 ? -11.028 -7.182 9.524 1.00 86.12 178 GLY A CA 1
ATOM 1416 C C . GLY A 1 178 ? -12.135 -7.823 10.366 1.00 86.12 178 GLY A C 1
ATOM 1417 O O . GLY A 1 178 ? -12.177 -7.636 11.589 1.00 86.12 178 GLY A O 1
ATOM 1418 N N . THR A 1 179 ? -13.063 -8.549 9.732 1.00 85.50 179 THR A N 1
ATOM 1419 C CA . THR A 1 179 ? -14.141 -9.250 10.441 1.00 85.50 179 THR A CA 1
ATOM 1420 C C . THR A 1 179 ? -13.554 -10.282 11.397 1.00 85.50 179 THR A C 1
ATOM 1422 O O . THR A 1 179 ? -12.599 -10.976 11.062 1.00 85.50 179 THR A O 1
ATOM 1425 N N . GLY A 1 180 ? -14.107 -10.376 12.606 1.00 80.75 180 GLY A N 1
ATOM 1426 C CA . GLY A 1 180 ? -13.574 -11.260 13.648 1.00 80.75 180 GLY A CA 1
ATOM 1427 C C . GLY A 1 180 ? -12.386 -10.683 14.429 1.00 80.75 180 GLY A C 1
ATOM 1428 O O . GLY A 1 180 ? -11.909 -11.325 15.360 1.00 80.75 180 GLY A O 1
ATOM 1429 N N . THR A 1 181 ? -11.932 -9.460 14.123 1.00 81.69 181 THR A N 1
ATOM 1430 C CA . THR A 1 181 ? -10.935 -8.764 14.952 1.00 81.69 181 THR A CA 1
ATOM 1431 C C . THR A 1 181 ? -11.583 -8.044 16.140 1.00 81.69 181 THR A C 1
ATOM 1433 O O . THR A 1 181 ? -12.711 -7.546 16.073 1.00 81.69 181 THR A O 1
ATOM 1436 N N . SER A 1 182 ? -10.840 -7.926 17.243 1.00 84.38 182 SER A N 1
ATOM 1437 C CA . SER A 1 182 ? -11.294 -7.238 18.462 1.00 84.38 182 SER A CA 1
ATOM 1438 C C . SER A 1 182 ? -11.494 -5.726 18.280 1.00 84.38 182 SER A C 1
ATOM 1440 O O . SER A 1 182 ? -12.144 -5.083 19.107 1.00 84.38 182 SER A O 1
ATOM 1442 N N . LEU A 1 183 ? -10.975 -5.139 17.193 1.00 83.00 183 LEU A N 1
ATOM 1443 C CA . LEU A 1 183 ? -11.055 -3.703 16.929 1.00 83.00 183 LEU A CA 1
ATOM 1444 C C . LEU A 1 183 ? -12.493 -3.247 16.652 1.00 83.00 183 LEU A C 1
ATOM 1446 O O . LEU A 1 183 ? -12.953 -2.291 17.277 1.00 83.00 183 LEU A O 1
ATOM 1450 N N . LEU A 1 184 ? -13.219 -3.935 15.764 1.00 83.50 184 LEU A N 1
ATOM 1451 C CA . LEU A 1 184 ? -14.606 -3.579 15.437 1.00 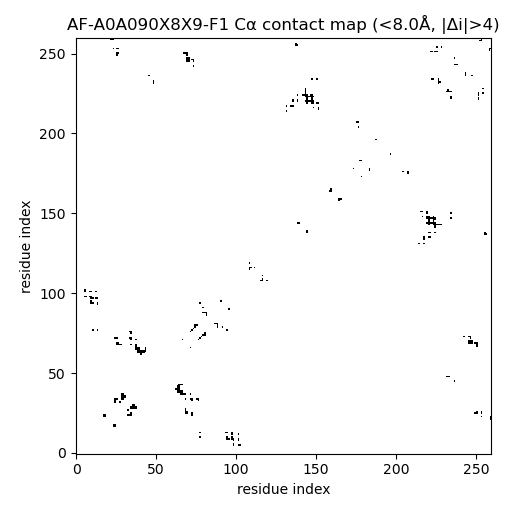83.50 184 LEU A CA 1
ATOM 1452 C C . LEU A 1 184 ? -15.529 -3.743 16.650 1.00 83.50 184 LEU A C 1
ATOM 1454 O O . LEU A 1 184 ? -16.364 -2.879 16.914 1.00 83.50 184 LEU A O 1
ATOM 1458 N N . GLN A 1 185 ? -15.317 -4.793 17.446 1.00 84.69 185 GLN A N 1
ATOM 1459 C CA . GLN A 1 185 ? -16.045 -5.014 18.699 1.00 84.69 185 GLN A CA 1
ATOM 1460 C C . GLN A 1 185 ? -15.786 -3.883 19.706 1.00 84.69 185 GLN A C 1
ATOM 1462 O O . GLN A 1 185 ? -16.717 -3.344 20.308 1.00 84.69 185 GLN A O 1
ATOM 1467 N N . LEU A 1 186 ? -14.523 -3.467 19.858 1.00 85.06 186 LEU A N 1
ATOM 1468 C CA . LEU A 1 186 ? -14.139 -2.363 20.735 1.00 85.06 186 LEU A CA 1
ATOM 1469 C C . LEU A 1 186 ? -14.748 -1.027 20.285 1.00 85.06 186 LEU A C 1
ATOM 1471 O O . LEU A 1 186 ? -15.164 -0.230 21.131 1.00 85.06 186 LEU A O 1
ATOM 1475 N N . LEU A 1 187 ? -14.788 -0.765 18.976 1.00 81.06 187 LEU A N 1
ATOM 1476 C CA . LEU A 1 187 ? -15.396 0.441 18.408 1.00 81.06 187 LEU A CA 1
ATOM 1477 C C . LEU A 1 187 ? -16.916 0.438 18.587 1.00 81.06 187 LEU A C 1
ATOM 1479 O O . LEU A 1 187 ? -17.461 1.446 19.035 1.00 81.06 187 LEU A O 1
ATOM 1483 N N . GLY A 1 188 ? -17.572 -0.700 18.350 1.00 82.44 188 GLY A N 1
ATOM 1484 C CA . GLY A 1 188 ? -18.997 -0.886 18.618 1.00 82.44 188 GLY A CA 1
ATOM 1485 C C . GLY A 1 188 ? -19.343 -0.618 20.084 1.00 82.44 188 GLY A C 1
ATOM 1486 O O . GLY A 1 188 ? -20.245 0.165 20.372 1.00 82.44 188 GLY A O 1
ATOM 1487 N N . ARG A 1 189 ? -18.549 -1.149 21.028 1.00 82.75 189 ARG A N 1
ATOM 1488 C CA . ARG A 1 189 ? -18.737 -0.914 22.474 1.00 82.75 189 ARG A CA 1
ATOM 1489 C C . ARG A 1 189 ? -18.561 0.551 22.886 1.00 82.75 189 ARG A C 1
ATOM 1491 O O . ARG A 1 189 ? -19.071 0.968 23.921 1.00 82.75 189 ARG A O 1
ATOM 1498 N N . ARG A 1 190 ? -17.790 1.330 22.124 1.00 79.44 190 ARG A N 1
ATOM 1499 C CA . ARG A 1 190 ? -17.586 2.770 22.360 1.00 79.44 190 ARG A CA 1
ATOM 1500 C C . ARG A 1 190 ? -18.676 3.638 21.716 1.00 79.44 190 ARG A C 1
ATOM 1502 O O . ARG A 1 190 ? -18.662 4.847 21.942 1.00 79.44 190 ARG A O 1
ATOM 1509 N N . GLY A 1 191 ? -19.569 3.053 20.917 1.00 76.75 191 GLY A N 1
ATOM 1510 C CA . GLY A 1 191 ? -20.707 3.737 20.311 1.00 76.75 191 GLY A CA 1
ATOM 1511 C C . GLY A 1 191 ? -21.795 4.096 21.326 1.00 76.75 191 GLY A C 1
ATOM 1512 O O . GLY A 1 191 ? -21.891 3.508 22.401 1.00 76.75 191 GLY A O 1
ATOM 1513 N N . SER A 1 192 ? -22.626 5.083 20.982 1.00 76.88 192 SER A N 1
ATOM 1514 C CA . SER A 1 192 ? -23.825 5.411 21.763 1.00 76.88 192 SER A CA 1
ATOM 1515 C C . SER A 1 192 ? -24.879 4.312 21.6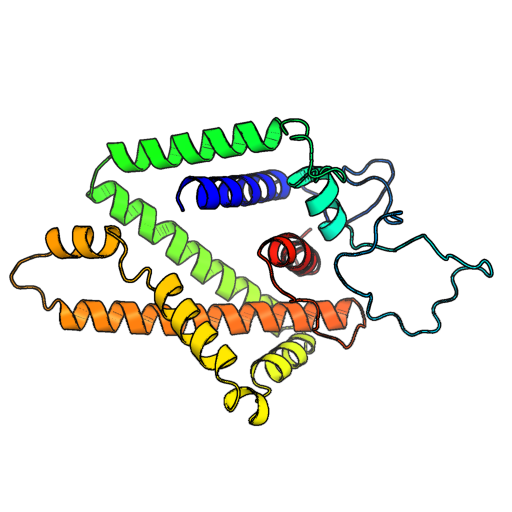14 1.00 76.88 192 SER A C 1
ATOM 1517 O O . SER A 1 192 ? -25.084 3.805 20.512 1.00 76.88 192 SER A O 1
ATOM 1519 N N . LYS A 1 193 ? -25.599 4.002 22.701 1.00 71.69 193 LYS A N 1
ATOM 1520 C CA . LYS A 1 193 ? -26.678 2.997 22.739 1.00 71.69 193 LYS A CA 1
ATOM 1521 C C . LYS A 1 193 ? -27.818 3.291 21.750 1.00 71.69 193 LYS A C 1
ATOM 1523 O O . LYS A 1 193 ? -28.499 2.369 21.324 1.00 71.69 193 LYS A O 1
ATOM 1528 N N . TYR A 1 194 ? -28.003 4.559 21.380 1.00 72.00 194 TYR A N 1
ATOM 1529 C CA . TYR A 1 194 ? -29.073 5.017 20.484 1.00 72.00 194 TYR A CA 1
ATOM 1530 C C . TYR A 1 194 ? -28.627 5.186 19.023 1.00 72.00 194 TYR A C 1
ATOM 1532 O O . TYR A 1 194 ? -29.404 5.649 18.194 1.00 72.00 194 TYR A O 1
ATOM 1540 N N . ARG A 1 195 ? -27.370 4.859 18.689 1.00 79.31 195 ARG A N 1
ATOM 1541 C CA . ARG A 1 195 ? -26.864 4.970 17.316 1.00 79.31 195 ARG A CA 1
ATOM 1542 C C . ARG A 1 195 ? -27.225 3.716 16.518 1.00 79.31 195 ARG A C 1
ATOM 1544 O O . ARG A 1 195 ? -27.062 2.602 17.010 1.00 79.31 195 ARG A O 1
ATOM 1551 N N . GLY A 1 196 ? -27.681 3.896 15.279 1.00 85.44 196 GLY A N 1
ATOM 1552 C CA . GLY A 1 196 ? -28.001 2.794 14.370 1.00 85.44 196 GLY A CA 1
ATOM 1553 C C . GLY A 1 196 ? -26.752 2.020 13.944 1.00 85.44 196 GLY A C 1
ATOM 1554 O O . GLY A 1 196 ? -26.148 2.339 12.925 1.00 85.44 196 GLY A O 1
ATOM 1555 N N . LEU A 1 197 ? -26.380 0.989 14.709 1.00 86.06 197 LEU A N 1
ATOM 1556 C CA . LEU A 1 197 ? -25.179 0.183 14.457 1.00 86.06 197 LEU A CA 1
ATOM 1557 C C . LEU A 1 197 ? -25.191 -0.475 13.068 1.00 86.06 197 LEU A C 1
ATOM 1559 O O . LEU A 1 197 ? -24.162 -0.519 12.402 1.00 86.06 197 LEU A O 1
ATOM 1563 N N . VAL A 1 198 ? -26.357 -0.952 12.621 1.00 88.25 198 VAL A N 1
ATOM 1564 C CA . VAL A 1 198 ? -26.522 -1.578 11.299 1.00 88.25 198 VAL A CA 1
ATOM 1565 C C . VAL A 1 198 ? -26.259 -0.571 10.180 1.00 88.25 198 VAL A C 1
ATOM 1567 O O . VAL A 1 198 ? -25.540 -0.879 9.237 1.00 88.25 198 VAL A O 1
ATOM 1570 N N . HIS A 1 199 ? -26.781 0.649 10.310 1.00 89.25 199 HIS A N 1
ATOM 1571 C CA . HIS A 1 199 ? -26.561 1.714 9.334 1.00 89.25 199 HIS A CA 1
ATOM 1572 C C . HIS A 1 199 ? -25.074 2.090 9.237 1.00 89.25 199 HIS A C 1
ATOM 1574 O O . HIS A 1 199 ? -24.525 2.167 8.140 1.00 89.25 199 HIS A O 1
ATOM 1580 N N . ASP A 1 200 ? -24.394 2.248 10.378 1.00 88.25 200 ASP A N 1
ATOM 1581 C CA . ASP A 1 200 ? -22.947 2.496 10.404 1.00 88.25 200 ASP A CA 1
ATOM 1582 C C . ASP A 1 200 ? -22.156 1.340 9.763 1.00 88.25 200 ASP A C 1
ATOM 1584 O O . ASP A 1 200 ? -21.212 1.581 9.013 1.00 88.25 200 ASP A O 1
ATOM 1588 N N . ALA A 1 201 ? -22.544 0.087 10.023 1.00 89.00 201 ALA A N 1
ATOM 1589 C CA . ALA A 1 201 ? -21.892 -1.087 9.446 1.00 89.00 201 ALA A CA 1
ATOM 1590 C C . ALA A 1 201 ? -22.043 -1.142 7.917 1.00 89.00 201 ALA A C 1
ATOM 1592 O O . ALA A 1 201 ? -21.063 -1.393 7.217 1.00 89.00 201 ALA A O 1
ATOM 1593 N N . VAL A 1 202 ? -23.238 -0.847 7.393 1.00 91.81 202 VAL A N 1
ATOM 1594 C CA . VAL A 1 202 ? -23.485 -0.768 5.943 1.00 91.81 202 VAL A CA 1
ATOM 1595 C C . VAL A 1 202 ? -22.610 0.309 5.303 1.00 91.81 202 VAL A C 1
ATOM 1597 O O . VAL A 1 202 ? -21.979 0.042 4.283 1.00 91.81 202 VAL A O 1
ATOM 1600 N N . ILE A 1 203 ? -22.494 1.490 5.921 1.00 91.75 203 ILE A N 1
ATOM 1601 C CA . ILE A 1 203 ? -21.608 2.554 5.422 1.00 91.75 203 ILE A CA 1
ATOM 1602 C C . ILE A 1 203 ? -20.154 2.079 5.373 1.00 91.75 203 ILE A C 1
ATOM 1604 O O . ILE A 1 203 ? -19.486 2.284 4.364 1.00 91.75 203 ILE A O 1
ATOM 1608 N N . VAL A 1 204 ? -19.658 1.430 6.431 1.00 90.12 204 VAL A N 1
ATOM 1609 C CA . VAL A 1 204 ? -18.275 0.925 6.474 1.00 90.12 204 VAL A CA 1
ATOM 1610 C C . VAL A 1 204 ? -18.014 -0.076 5.347 1.00 90.12 204 VAL A C 1
ATOM 1612 O O . VAL A 1 204 ? -16.983 0.016 4.685 1.00 90.12 204 VAL A O 1
ATOM 1615 N N . ILE A 1 205 ? -18.953 -0.991 5.091 1.00 92.44 205 ILE A N 1
ATOM 1616 C CA . ILE A 1 205 ? -18.833 -1.980 4.012 1.00 92.44 205 ILE A CA 1
ATOM 1617 C C . ILE A 1 205 ? -18.828 -1.296 2.641 1.00 92.44 205 ILE A C 1
ATOM 1619 O O . ILE A 1 205 ? -17.951 -1.576 1.826 1.00 92.44 205 ILE A O 1
ATOM 1623 N N . LEU A 1 206 ? -19.764 -0.375 2.392 1.00 94.88 206 LEU A N 1
ATOM 1624 C CA . LEU A 1 206 ? -19.848 0.347 1.120 1.00 94.88 206 LEU A CA 1
ATOM 1625 C C . LEU A 1 206 ? -18.587 1.172 0.852 1.00 94.88 206 LEU A C 1
ATOM 1627 O O . LEU A 1 206 ? -18.032 1.103 -0.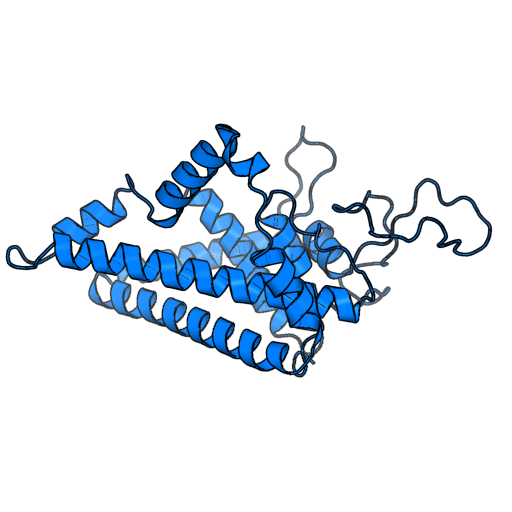241 1.00 94.88 206 LEU A O 1
ATOM 1631 N N . VAL A 1 207 ? -18.097 1.906 1.854 1.00 92.56 207 VAL A N 1
ATOM 1632 C CA . VAL A 1 207 ? -16.857 2.685 1.735 1.00 92.56 207 VAL A CA 1
ATOM 1633 C C . VAL A 1 207 ? -15.662 1.769 1.475 1.00 92.56 207 VAL A C 1
ATOM 1635 O O . VAL A 1 207 ? -14.852 2.085 0.609 1.00 92.56 207 VAL A O 1
ATOM 1638 N N . ASN A 1 208 ? -15.565 0.623 2.160 1.00 92.69 208 ASN A N 1
ATOM 1639 C CA . ASN A 1 208 ? -14.504 -0.355 1.907 1.00 92.69 208 ASN A CA 1
ATOM 1640 C C . ASN A 1 208 ? -14.522 -0.829 0.446 1.00 92.69 208 ASN A C 1
ATOM 1642 O O . ASN A 1 208 ? -13.491 -0.783 -0.214 1.00 92.69 208 ASN A O 1
ATOM 1646 N N . ILE A 1 209 ? -15.690 -1.208 -0.085 1.00 93.94 209 ILE A N 1
ATOM 1647 C CA . ILE A 1 209 ? -15.831 -1.644 -1.484 1.00 93.94 209 ILE A CA 1
ATOM 1648 C C . ILE A 1 209 ? -15.419 -0.530 -2.453 1.00 93.94 209 ILE A C 1
ATOM 1650 O O . ILE A 1 209 ? -14.627 -0.780 -3.359 1.00 93.94 209 ILE A O 1
ATOM 1654 N N . ILE A 1 210 ? -15.916 0.696 -2.254 1.00 93.94 210 ILE A N 1
ATOM 1655 C CA . ILE A 1 210 ? -15.622 1.838 -3.133 1.00 93.94 210 ILE A CA 1
ATOM 1656 C C . ILE A 1 210 ? -14.121 2.138 -3.149 1.00 93.94 210 ILE A C 1
ATOM 1658 O O . ILE A 1 210 ? -13.534 2.271 -4.221 1.00 93.94 210 ILE A O 1
ATOM 1662 N N . VAL A 1 211 ? -13.485 2.216 -1.977 1.00 91.56 211 VAL A N 1
ATOM 1663 C CA . VAL A 1 211 ? -12.052 2.525 -1.870 1.00 91.56 211 VAL A CA 1
ATOM 1664 C C . VAL A 1 211 ? -11.200 1.391 -2.440 1.00 91.56 211 VAL A C 1
ATOM 1666 O O . VAL A 1 211 ? -10.247 1.665 -3.167 1.00 91.56 211 VAL A O 1
ATOM 1669 N N . SER A 1 212 ? -11.539 0.127 -2.168 1.00 91.69 212 SER A N 1
ATOM 1670 C CA . SER A 1 212 ? -10.824 -1.025 -2.730 1.00 91.69 212 SER A CA 1
ATOM 1671 C C . SER A 1 212 ? -10.942 -1.084 -4.252 1.00 91.69 212 SER A C 1
ATOM 1673 O O . SER A 1 212 ? -9.939 -1.296 -4.931 1.00 91.69 212 SER A O 1
ATOM 1675 N N . PHE A 1 213 ? -12.139 -0.852 -4.792 1.00 93.12 213 PHE A N 1
ATOM 1676 C CA . PHE A 1 213 ? -12.369 -0.818 -6.232 1.00 93.12 213 PHE A CA 1
ATOM 1677 C C . PHE A 1 213 ? -11.603 0.333 -6.894 1.00 93.12 213 PHE A C 1
ATOM 1679 O O . PHE A 1 213 ? -10.886 0.114 -7.868 1.00 93.12 213 PHE A O 1
ATOM 1686 N N . PHE A 1 214 ? -11.683 1.540 -6.324 1.00 93.50 214 PHE A N 1
ATOM 1687 C CA . PHE A 1 214 ? -10.952 2.703 -6.823 1.00 93.50 214 PHE A CA 1
ATOM 1688 C C . PHE A 1 214 ? -9.434 2.487 -6.782 1.00 93.50 214 PHE A C 1
ATOM 1690 O O . PHE A 1 214 ? -8.757 2.719 -7.778 1.00 93.50 214 PHE A O 1
ATOM 1697 N N . SER A 1 215 ? -8.898 1.967 -5.674 1.00 90.88 215 SER A N 1
ATOM 1698 C CA . SER A 1 215 ? -7.477 1.619 -5.557 1.00 90.88 215 SER A CA 1
ATOM 1699 C C . SER A 1 215 ? -7.043 0.612 -6.629 1.00 90.88 215 SER A C 1
ATOM 1701 O O . SER A 1 215 ? -6.013 0.810 -7.272 1.00 90.88 215 SER A O 1
ATOM 1703 N N . GLY A 1 216 ? -7.861 -0.415 -6.895 1.00 89.50 216 GLY A N 1
ATOM 1704 C CA . GLY A 1 216 ? -7.632 -1.364 -7.987 1.00 89.50 216 GLY A CA 1
ATOM 1705 C C . GLY A 1 216 ? -7.528 -0.672 -9.348 1.00 89.50 216 GLY A C 1
ATOM 1706 O O . GLY A 1 216 ? -6.535 -0.852 -10.051 1.00 89.50 216 GLY A O 1
ATOM 1707 N N . VAL A 1 217 ? -8.490 0.194 -9.682 1.00 91.56 217 VAL A N 1
ATOM 1708 C CA . VAL A 1 217 ? -8.472 0.985 -10.925 1.00 91.56 217 VAL A CA 1
ATOM 1709 C C . VAL A 1 217 ? -7.184 1.804 -11.051 1.00 91.56 217 VAL A C 1
ATOM 1711 O O . VAL A 1 217 ? -6.555 1.780 -12.110 1.00 91.56 217 VAL A O 1
ATOM 1714 N N . VAL A 1 218 ? -6.753 2.489 -9.986 1.00 90.00 218 VAL A N 1
ATOM 1715 C CA . VAL A 1 218 ? -5.524 3.301 -10.001 1.00 90.00 218 VAL A CA 1
ATOM 1716 C C . VAL A 1 218 ? -4.276 2.435 -10.194 1.00 90.00 218 VAL A C 1
ATOM 1718 O O . VAL A 1 218 ? -3.454 2.746 -11.057 1.00 90.00 218 VAL A O 1
ATOM 1721 N N . VAL A 1 219 ? -4.139 1.332 -9.450 1.00 85.75 219 VAL A N 1
ATOM 1722 C CA . VAL A 1 219 ? -2.979 0.427 -9.550 1.00 85.75 219 VAL A CA 1
ATOM 1723 C C . VAL A 1 219 ? -2.872 -0.180 -10.948 1.00 85.75 219 VAL A C 1
ATOM 1725 O O . VAL A 1 219 ? -1.804 -0.129 -11.555 1.00 85.75 219 VAL A O 1
ATOM 1728 N N . PHE A 1 220 ? -3.967 -0.704 -11.504 1.00 85.94 220 PHE A N 1
ATOM 1729 C CA . PHE A 1 220 ? -3.951 -1.285 -12.848 1.00 85.94 220 PHE A CA 1
ATOM 1730 C C . PHE A 1 220 ? -3.719 -0.236 -13.942 1.00 85.94 220 PHE A C 1
ATOM 1732 O O . PHE A 1 220 ? -2.969 -0.499 -14.879 1.00 85.94 220 PHE A O 1
ATOM 1739 N N . SER A 1 221 ? -4.265 0.974 -13.801 1.00 87.81 221 SER A N 1
ATOM 1740 C CA . SER A 1 221 ? -3.972 2.095 -14.711 1.00 87.81 221 SER A CA 1
ATOM 1741 C C . SER A 1 221 ? -2.483 2.462 -14.701 1.00 87.81 221 SER A C 1
ATOM 1743 O O . SER A 1 221 ? -1.882 2.678 -15.753 1.00 87.81 221 SER A O 1
ATOM 1745 N N . CYS A 1 222 ? -1.866 2.461 -13.516 1.00 81.75 222 CYS A N 1
ATOM 1746 C CA . CYS A 1 222 ? -0.436 2.690 -13.325 1.00 81.75 222 CYS A CA 1
ATOM 1747 C C . CYS A 1 222 ? 0.415 1.604 -13.998 1.00 81.75 222 CYS A C 1
ATOM 1749 O O . CYS A 1 222 ? 1.365 1.915 -14.715 1.00 81.75 222 CYS A O 1
ATOM 1751 N N . LEU A 1 223 ? 0.020 0.336 -13.867 1.00 79.50 223 LEU A N 1
ATOM 1752 C CA . LEU A 1 223 ? 0.662 -0.771 -14.580 1.00 79.50 223 LEU A CA 1
ATOM 1753 C C . LEU A 1 223 ? 0.563 -0.618 -16.102 1.00 79.50 223 LEU A C 1
ATOM 1755 O O . LEU A 1 223 ? 1.552 -0.836 -16.797 1.00 79.50 223 LEU A O 1
ATOM 1759 N N . GLY A 1 224 ? -0.599 -0.207 -16.619 1.00 80.31 224 GLY A N 1
ATOM 1760 C CA . GLY A 1 224 ? -0.793 0.080 -18.042 1.00 80.31 224 GLY A CA 1
ATOM 1761 C C . GLY A 1 224 ? 0.158 1.167 -18.549 1.00 80.31 224 GLY A C 1
ATOM 1762 O O . GLY A 1 224 ? 0.872 0.955 -19.532 1.00 80.31 224 GLY A O 1
ATOM 1763 N N . TYR A 1 225 ? 0.243 2.289 -17.829 1.00 80.06 225 TYR A N 1
ATOM 1764 C CA . TYR A 1 225 ? 1.166 3.386 -18.133 1.00 80.06 225 TYR A CA 1
ATOM 1765 C C . TYR A 1 225 ? 2.628 2.919 -18.204 1.00 80.06 225 TYR A C 1
ATOM 1767 O O . TYR A 1 225 ? 3.305 3.133 -19.210 1.00 80.06 225 TYR A O 1
ATOM 1775 N N . VAL A 1 226 ? 3.093 2.196 -17.181 1.00 76.31 226 VAL A N 1
ATOM 1776 C CA . VAL A 1 226 ? 4.468 1.671 -17.128 1.00 76.31 226 VAL A CA 1
ATOM 1777 C C . VAL A 1 226 ? 4.737 0.657 -18.227 1.00 76.31 226 VAL A C 1
ATOM 1779 O O . VAL A 1 226 ? 5.802 0.683 -18.841 1.00 76.31 226 VAL A O 1
ATOM 1782 N N . SER A 1 227 ? 3.781 -0.233 -18.497 1.00 73.50 227 SER A N 1
ATOM 1783 C CA . SER A 1 227 ? 3.925 -1.247 -19.542 1.00 73.50 227 SER A CA 1
ATOM 1784 C C . SER A 1 227 ? 4.194 -0.597 -20.902 1.00 73.50 227 SER A C 1
ATOM 1786 O O . SER A 1 227 ? 5.120 -0.993 -21.608 1.00 73.50 227 SER A O 1
ATOM 1788 N N . LYS A 1 228 ? 3.486 0.497 -21.211 1.00 74.50 228 LYS A N 1
ATOM 1789 C CA . LYS A 1 228 ? 3.701 1.281 -22.426 1.00 74.50 228 LYS A CA 1
ATOM 1790 C C . LYS A 1 228 ? 5.037 2.027 -22.411 1.00 74.50 228 LYS A C 1
ATOM 1792 O O . LYS A 1 228 ? 5.739 1.989 -23.416 1.00 74.50 228 LYS A O 1
ATOM 1797 N N . ALA A 1 229 ? 5.413 2.651 -21.293 1.00 67.56 229 ALA A N 1
ATOM 1798 C CA . ALA A 1 229 ? 6.691 3.361 -21.164 1.00 67.56 229 ALA A CA 1
ATOM 1799 C C . ALA A 1 229 ? 7.905 2.436 -21.382 1.00 67.56 229 ALA A C 1
ATOM 1801 O O . ALA A 1 229 ? 8.892 2.830 -21.995 1.00 67.56 229 ALA A O 1
ATOM 1802 N N . ILE A 1 230 ? 7.808 1.180 -20.935 1.00 65.44 230 ILE A N 1
ATOM 1803 C CA . ILE A 1 230 ? 8.851 0.153 -21.094 1.00 65.44 230 ILE A CA 1
ATOM 1804 C C . ILE A 1 230 ? 8.676 -0.629 -22.421 1.00 65.44 230 ILE A C 1
ATOM 1806 O O . ILE A 1 230 ? 9.446 -1.539 -22.721 1.00 65.44 230 ILE A O 1
ATOM 1810 N N . ASN A 1 231 ? 7.687 -0.270 -23.249 1.00 63.41 231 ASN A N 1
ATOM 1811 C CA . ASN A 1 231 ? 7.338 -0.934 -24.510 1.00 63.41 231 ASN A CA 1
ATOM 1812 C C . ASN A 1 231 ? 7.100 -2.454 -24.361 1.00 63.41 231 ASN A C 1
ATOM 1814 O O . ASN A 1 231 ? 7.510 -3.260 -25.197 1.00 63.41 231 ASN A O 1
ATOM 1818 N N . ARG A 1 232 ? 6.456 -2.861 -23.259 1.00 62.88 232 ARG A N 1
ATOM 1819 C CA . ARG A 1 232 ? 6.105 -4.252 -22.936 1.00 62.88 232 ARG A CA 1
ATOM 1820 C C . ARG A 1 232 ? 4.586 -4.406 -22.896 1.00 62.88 232 ARG A C 1
ATOM 1822 O O . ARG A 1 232 ? 3.896 -3.641 -22.239 1.00 62.88 232 ARG A O 1
ATOM 1829 N N . THR A 1 233 ? 4.058 -5.428 -23.564 1.00 49.62 233 THR A N 1
ATOM 1830 C CA . THR A 1 233 ? 2.604 -5.652 -23.718 1.00 49.62 233 THR A CA 1
ATOM 1831 C C . THR A 1 233 ? 1.964 -6.456 -22.586 1.00 49.62 233 THR A C 1
ATOM 1833 O O . THR A 1 233 ? 0.742 -6.550 -22.503 1.00 49.62 233 THR A O 1
ATOM 1836 N N . CYS A 1 234 ? 2.763 -7.068 -21.716 1.00 51.81 234 CYS A N 1
ATOM 1837 C CA . CYS A 1 234 ? 2.274 -8.039 -20.748 1.00 51.81 234 CYS A CA 1
ATOM 1838 C C . CYS A 1 234 ? 2.132 -7.421 -19.354 1.00 51.81 234 CYS A C 1
ATOM 1840 O O . CYS A 1 234 ? 3.109 -6.946 -18.785 1.00 51.81 234 CYS A O 1
ATOM 1842 N N . ILE A 1 235 ? 0.930 -7.493 -18.777 1.00 53.47 235 ILE A N 1
ATOM 1843 C CA . ILE A 1 235 ? 0.622 -7.074 -17.400 1.00 53.47 235 ILE A CA 1
ATOM 1844 C C . ILE A 1 235 ? 0.578 -8.325 -16.496 1.00 53.47 235 ILE A C 1
ATOM 1846 O O . ILE A 1 235 ? -0.364 -8.548 -15.746 1.00 53.47 235 ILE A O 1
ATOM 1850 N N . LYS A 1 236 ? 1.594 -9.196 -16.580 1.00 50.34 236 LYS A N 1
ATOM 1851 C CA . LYS A 1 236 ? 1.766 -10.340 -15.652 1.00 50.34 236 LYS A CA 1
ATOM 1852 C C . LYS A 1 236 ? 2.665 -10.012 -14.451 1.00 50.34 236 LYS A C 1
ATOM 1854 O O . LYS A 1 236 ? 3.101 -10.905 -13.738 1.00 50.34 236 LYS A O 1
ATOM 1859 N N . PHE A 1 237 ? 2.918 -8.729 -14.193 1.00 50.72 237 PHE A N 1
ATOM 1860 C CA . PHE A 1 237 ? 3.785 -8.258 -13.101 1.00 50.72 237 PHE A CA 1
ATOM 1861 C C . PHE A 1 237 ? 3.234 -8.519 -11.687 1.00 50.72 237 PHE A C 1
ATOM 1863 O O . PHE A 1 237 ? 3.927 -8.278 -10.704 1.00 50.72 237 PHE A O 1
ATOM 1870 N N . LEU A 1 238 ? 1.992 -8.989 -11.566 1.00 51.06 238 LEU A N 1
ATOM 1871 C CA . LEU A 1 238 ? 1.332 -9.245 -10.292 1.00 51.06 238 LEU A CA 1
ATOM 1872 C C . LEU A 1 238 ? 1.111 -10.748 -10.105 1.00 51.06 238 LEU A C 1
ATOM 1874 O O . LEU A 1 238 ? -0.012 -11.225 -10.251 1.00 51.06 238 LEU A O 1
ATOM 1878 N N . GLN A 1 239 ? 2.162 -11.494 -9.765 1.00 46.19 239 GLN A N 1
ATOM 1879 C CA . GLN A 1 239 ? 1.964 -12.785 -9.108 1.00 46.19 239 GLN A CA 1
ATOM 1880 C C . GLN A 1 239 ? 2.378 -12.691 -7.633 1.00 46.19 239 GLN A C 1
ATOM 1882 O O . GLN A 1 239 ? 3.480 -12.267 -7.297 1.00 46.19 239 GLN A O 1
ATOM 1887 N N . GLU A 1 240 ? 1.392 -12.993 -6.787 1.00 51.66 240 GLU A N 1
ATOM 1888 C CA . GLU A 1 240 ? 1.400 -13.340 -5.360 1.00 51.66 240 GLU A CA 1
ATOM 1889 C C . GLU A 1 240 ? 2.529 -12.777 -4.473 1.00 51.66 240 GLU A C 1
ATOM 1891 O O . GLU A 1 240 ? 3.533 -13.428 -4.197 1.00 51.66 240 GLU A O 1
ATOM 1896 N N . GLY A 1 241 ? 2.309 -11.584 -3.902 1.00 59.41 241 GLY A N 1
ATOM 1897 C CA . GLY A 1 241 ? 3.008 -11.165 -2.680 1.00 59.41 241 GLY A CA 1
ATOM 1898 C C . GLY A 1 241 ? 3.179 -9.657 -2.514 1.00 59.41 241 GLY A C 1
ATOM 1899 O O . GLY A 1 241 ? 3.315 -8.923 -3.484 1.00 59.41 241 GLY A O 1
ATOM 1900 N N . PHE A 1 242 ? 3.252 -9.184 -1.265 1.00 61.72 242 PHE A N 1
ATOM 1901 C CA . PHE A 1 242 ? 3.488 -7.766 -0.948 1.00 61.72 242 PHE A CA 1
ATOM 1902 C C . PHE A 1 242 ? 4.805 -7.220 -1.526 1.00 61.72 242 PHE A C 1
ATOM 1904 O O . PHE A 1 242 ? 4.900 -6.027 -1.795 1.00 61.72 242 PHE A O 1
ATOM 1911 N N . GLY A 1 243 ? 5.813 -8.076 -1.738 1.00 63.00 243 GLY A N 1
ATOM 1912 C CA . GLY A 1 243 ? 7.112 -7.671 -2.284 1.00 63.00 243 GLY A CA 1
ATOM 1913 C C . GLY A 1 243 ? 7.052 -7.145 -3.721 1.00 63.00 243 GLY A C 1
ATOM 1914 O O . GLY A 1 243 ? 7.854 -6.290 -4.083 1.00 63.00 243 GLY A O 1
ATOM 1915 N N . THR A 1 244 ? 6.065 -7.576 -4.512 1.00 66.06 244 THR A N 1
ATOM 1916 C CA . THR A 1 244 ? 5.881 -7.091 -5.891 1.00 66.06 244 THR A CA 1
ATOM 1917 C C . THR A 1 244 ? 5.375 -5.652 -5.922 1.00 66.06 244 THR A C 1
ATOM 1919 O O . THR A 1 244 ? 5.796 -4.862 -6.763 1.00 66.06 244 THR A O 1
ATOM 1922 N N . LEU A 1 245 ? 4.552 -5.254 -4.946 1.00 74.00 245 LEU A N 1
ATOM 1923 C CA . LEU A 1 245 ? 4.124 -3.863 -4.796 1.00 74.00 245 LEU A CA 1
ATOM 1924 C C . LEU A 1 245 ? 5.335 -2.943 -4.582 1.00 74.00 245 LEU A C 1
ATOM 1926 O O . LEU A 1 245 ? 5.417 -1.876 -5.183 1.00 74.00 245 LEU A O 1
ATOM 1930 N N . PHE A 1 246 ? 6.298 -3.382 -3.767 1.00 76.38 246 PHE A N 1
ATOM 1931 C CA . PHE A 1 246 ? 7.498 -2.611 -3.443 1.00 76.38 246 PHE A CA 1
ATOM 1932 C C . PHE A 1 246 ? 8.555 -2.589 -4.552 1.00 76.38 246 PHE A C 1
ATOM 1934 O O . PHE A 1 246 ? 9.484 -1.798 -4.454 1.00 76.38 246 PHE A O 1
ATOM 1941 N N . SER A 1 247 ? 8.430 -3.393 -5.605 1.00 72.12 247 SER A N 1
ATOM 1942 C CA . SER A 1 247 ? 9.294 -3.289 -6.786 1.00 72.12 247 SER A CA 1
ATOM 1943 C C . SER A 1 247 ? 8.604 -2.551 -7.932 1.00 72.12 247 SER A C 1
ATOM 1945 O O . SER A 1 247 ? 9.215 -1.703 -8.584 1.00 72.12 247 SER A O 1
ATOM 1947 N N . VAL A 1 248 ? 7.318 -2.816 -8.164 1.00 71.94 248 VAL A N 1
ATOM 1948 C CA . VAL A 1 248 ? 6.599 -2.300 -9.333 1.00 71.94 248 VAL A CA 1
ATOM 1949 C C . VAL A 1 248 ? 6.084 -0.880 -9.113 1.00 71.94 248 VAL A C 1
ATOM 1951 O O . VAL A 1 248 ? 6.248 -0.035 -9.990 1.00 71.94 248 VAL A O 1
ATOM 1954 N N . VAL A 1 249 ? 5.508 -0.574 -7.945 1.00 76.19 249 VAL A N 1
ATOM 1955 C CA . VAL A 1 249 ? 4.944 0.763 -7.684 1.00 76.19 249 VAL A CA 1
ATOM 1956 C C . VAL A 1 249 ? 6.028 1.847 -7.660 1.00 76.19 249 VAL A C 1
ATOM 1958 O O . VAL A 1 249 ? 5.829 2.865 -8.319 1.00 76.19 249 VAL A O 1
ATOM 1961 N N . PRO A 1 250 ? 7.195 1.668 -7.005 1.00 79.19 250 PRO A N 1
ATOM 1962 C CA . PRO A 1 250 ? 8.255 2.675 -7.058 1.00 79.19 250 PRO A CA 1
ATOM 1963 C C . PRO A 1 250 ? 8.803 2.908 -8.469 1.00 79.19 250 PRO A C 1
ATOM 1965 O O . PRO A 1 250 ? 9.047 4.056 -8.835 1.00 79.19 250 PRO A O 1
ATOM 1968 N N . ALA A 1 251 ? 8.931 1.853 -9.285 1.00 73.81 251 ALA A N 1
ATOM 1969 C CA . ALA A 1 251 ? 9.285 1.998 -10.701 1.00 73.81 251 ALA A CA 1
ATOM 1970 C C . ALA A 1 251 ? 8.220 2.775 -11.478 1.00 73.81 251 ALA A C 1
ATOM 1972 O O . ALA A 1 251 ? 8.541 3.559 -12.366 1.00 73.81 251 ALA A O 1
ATOM 1973 N N . ALA A 1 252 ? 6.949 2.565 -11.146 1.00 73.81 252 ALA A N 1
ATOM 1974 C CA . ALA A 1 252 ? 5.858 3.257 -11.799 1.00 73.81 252 ALA A CA 1
ATOM 1975 C C . ALA A 1 252 ? 5.830 4.747 -11.473 1.00 73.81 252 ALA A C 1
ATOM 1977 O O . ALA A 1 252 ? 5.758 5.575 -12.377 1.00 73.81 252 ALA A O 1
ATOM 1978 N N . LEU A 1 253 ? 5.961 5.077 -10.188 1.00 77.62 253 LEU A N 1
ATOM 1979 C CA . LEU A 1 253 ? 6.004 6.453 -9.707 1.00 77.62 253 LEU A CA 1
ATOM 1980 C C . LEU A 1 253 ? 7.222 7.207 -10.249 1.00 77.62 253 LEU A C 1
ATOM 1982 O O . LEU A 1 253 ? 7.074 8.354 -10.647 1.00 77.62 253 LEU A O 1
ATOM 1986 N N . ALA A 1 254 ? 8.378 6.545 -10.351 1.00 77.19 254 ALA A N 1
ATOM 1987 C CA . ALA A 1 254 ? 9.595 7.124 -10.922 1.00 77.19 254 ALA A CA 1
ATOM 1988 C C . ALA A 1 254 ? 9.440 7.578 -12.386 1.00 77.19 254 ALA A C 1
ATOM 1990 O O . ALA A 1 254 ? 10.155 8.469 -12.831 1.00 77.19 254 ALA A O 1
ATOM 1991 N N . ASN A 1 255 ? 8.510 6.976 -13.135 1.00 72.75 255 ASN A N 1
ATOM 1992 C CA . ASN A 1 255 ? 8.238 7.324 -14.530 1.00 72.75 255 ASN A CA 1
ATOM 1993 C C . ASN A 1 255 ? 7.119 8.370 -14.690 1.00 72.75 255 ASN A C 1
ATOM 1995 O O . ASN A 1 255 ? 6.747 8.694 -15.821 1.00 72.75 255 ASN A O 1
ATOM 1999 N N . LEU A 1 256 ? 6.535 8.874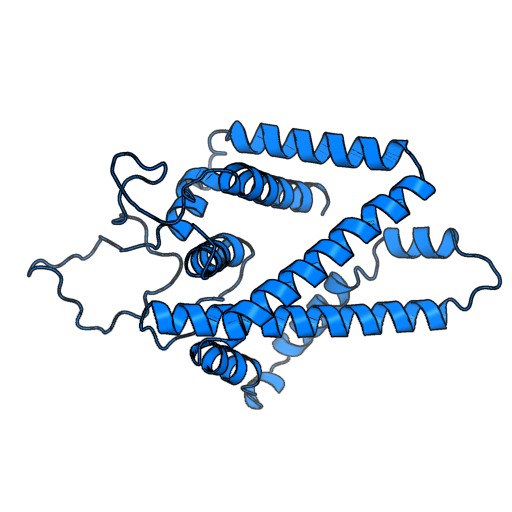 -13.597 1.00 74.88 256 LEU A N 1
ATOM 2000 C CA . LEU A 1 256 ? 5.517 9.922 -13.664 1.00 74.88 256 LEU A CA 1
ATOM 2001 C C . LEU A 1 256 ? 6.157 11.310 -13.826 1.00 74.88 256 LEU A C 1
ATOM 2003 O O . LEU A 1 256 ? 7.195 11.590 -13.219 1.00 74.88 256 LEU A O 1
ATOM 2007 N N . PRO A 1 257 ? 5.522 12.215 -14.594 1.00 66.75 257 PRO A N 1
ATOM 2008 C CA . PRO A 1 257 ? 5.975 13.598 -14.695 1.00 66.75 257 PRO A CA 1
ATOM 2009 C C . PRO A 1 257 ? 5.910 14.280 -13.316 1.00 66.75 257 PRO A C 1
ATOM 2011 O O . PRO A 1 257 ? 4.868 14.257 -12.661 1.00 66.75 257 PRO A O 1
ATOM 2014 N N . GLY A 1 258 ? 7.027 14.877 -12.880 1.00 68.69 258 GLY A N 1
ATOM 2015 C CA . GLY A 1 258 ? 7.180 15.503 -11.557 1.00 68.69 258 GLY A CA 1
ATOM 2016 C C . GLY A 1 258 ? 7.776 14.600 -10.468 1.00 68.69 258 GLY A C 1
ATOM 2017 O O . GLY A 1 258 ? 7.794 14.997 -9.306 1.00 68.69 258 GLY A O 1
ATOM 2018 N N . SER A 1 259 ? 8.246 13.396 -10.820 1.00 62.41 259 SER A N 1
ATOM 2019 C CA . SER A 1 259 ? 8.998 12.527 -9.902 1.00 62.41 259 SER A CA 1
ATOM 2020 C C . SER A 1 259 ? 10.478 12.918 -9.748 1.00 62.41 259 SER A C 1
ATOM 2022 O O . SER A 1 259 ? 11.137 12.346 -8.884 1.00 62.41 259 SER A O 1
ATOM 2024 N N . VAL A 1 260 ? 10.995 13.836 -10.571 1.00 49.41 260 VAL A N 1
ATOM 2025 C CA . VAL A 1 260 ? 12.361 14.394 -10.530 1.00 49.41 260 VAL A CA 1
ATOM 2026 C C . VAL A 1 260 ? 12.320 15.902 -10.725 1.00 49.41 260 VAL A C 1
ATOM 2028 O O . VAL A 1 260 ? 11.400 16.363 -11.445 1.00 49.41 260 VAL A O 1
#

Secondary structure (DSSP, 8-state):
-HHHHHHHHHHHHHHHHHTTSSS-TTS---SSSSS--SEESSPPSS-----TT---TTS--TT-EE--HHHHIIIIIII---S-TTS-----HHHHHHHHHHHHHHHHHHHTHHHHHHHHHHHHHHHHHHHHHHHHHHHTTSTTHHHHHHHHH---HHHHT-HHHHHHHHHHHHHHHTTT-HHHHHHHHTS-TTS-HHHHHHHHHHHHHHHHHHHHHHHHHHHHHHHHHTT--------S-HHHHHHHHHHHHHTSTT--

Foldseek 3Di:
DVVVVLLVQLLVLLLVVQLVDPDRLQQDEDCPGPQHDQKDQDDEPDDPLDDPPPDDPDDPCVGIDGYRSLLSCLCVPRPVDDPDPPDDDDDRPSSVVSSVVSVVVVVVQVVVDDVSVVVVVVVVVVVVVVVLVVLQVQLVVDPLLVLLQCVLPDDDPVVVVDVVVVVVVVVCLCVLLVPPDVVVVVVVVVDDPPDDPVVVVVVSSVVSVVVVVSSSSSVSSLLSSVCVVVVHNDSPLDDDDPSSCSRRVVSSCCPTPPSD

Organism: Ixodes ricinus (NCBI:txid34613)

Radius of gyration: 21.41 Å; Cα contacts (8 Å, |Δi|>4): 204; chains: 1; bounding box: 58×39×55 Å

Mean predicted aligned error: 9.99 Å

Nearest PDB structures (foldseek):
  8wfi-assembly1_A  TM=8.875E-01  e=5.472E-07  Homo sapiens
  8wtw-assembly1_A  TM=8.426E-01  e=2.676E-07  Homo sapiens
  8gnk-assembly1_A  TM=8.232E-01  e=7.064E-07  Rattus norvegicus
  8wfl-assembly1_A  TM=8.509E-01  e=6.060E-07  Homo sapiens
  8p2z-assembly1_C  TM=7.280E-01  e=1.962E-06  Homo sapiens

Sequence (260 aa):
MSVYYMAILSWVLLYLFSSMQETLPWTHCGNETVVKGCPSTQKPLFEPCLPENLTLDGKPTDSLWIRAPSELFFHEVVTKVNPQVRFPGTVSWSLLLCLLGGWIVTYLNVIRGKISFRKTAIVPAIMVTLFLCAIFGTITSDPGFQNGLHYFFSFDWHSLRKPDMWNDAATQVALSLGTGTSLLQLLGRRGSKYRGLVHDAVIVILVNIIVSFFSGVVVFSCLGYVSKAINRTCIKFLQEGFGTLFSVVPAALANLPGSV

Solvent-accessible surface area (backbone atoms only — not comparable to full-atom values): 15247 Å² total; per-residue (Å²): 107,70,69,60,54,44,54,52,48,11,51,52,49,47,51,56,64,49,60,73,42,81,66,49,68,39,72,54,60,32,91,89,38,93,37,70,54,45,70,33,77,59,78,52,99,53,83,72,86,61,69,97,79,76,78,70,80,93,55,89,65,91,60,67,30,83,44,55,40,18,44,46,35,40,45,68,69,68,63,52,71,55,93,53,86,90,51,88,63,84,84,57,64,72,47,51,52,31,34,51,50,52,51,51,54,52,50,55,44,59,72,63,34,75,70,47,41,53,57,64,55,48,53,57,54,51,51,52,52,52,49,51,52,50,54,41,59,61,48,69,76,44,80,35,18,53,62,15,44,52,58,70,69,59,79,62,73,73,56,71,73,39,67,65,56,53,53,51,51,52,49,48,53,39,61,73,71,43,65,94,44,71,63,62,56,54,52,56,72,71,49,62,93,85,54,63,61,68,62,54,49,51,51,53,53,52,52,50,51,53,53,53,51,52,50,49,53,40,54,33,22,46,49,14,35,42,24,50,76,69,73,38,92,72,88,73,79,81,68,91,57,78,67,45,54,59,21,50,50,57,44,37,51,60,71,40,93,80,58,106

InterPro domains:
  IPR000175 Sodium:neurotransmitter symporter [PF00209] (2-259)
  IPR000175 Sodium:neurotransmitter symporter [PS50267] (1-260)
  IPR000175 Sodium:neurotransmitter symporter [PTHR11616] (2-259)
  IPR037272 Sodium:neurotransmitter symporter superfamily [SSF161070] (2-259)